Protein AF-A0A9W7LDH2-F1 (afdb_monomer_lite)

Radius of gyration: 23.9 Å; chains: 1; bounding box: 69×68×66 Å

Sequence (292 aa):
MTSKPTPSMPLPSIPLTSLLSLTSSIDSLHVPSSGLDKSMKLLGYTCSLLSNILHIEGVGCPPDLPKGLQSVGDEMSIARYATRLCTGIPSTINALRTNSWAWGDLDVEKEIDDEERGVYPYTNKAPHAVDLVEKSLPWSMAFYYPLEHLAYAGWNMKGLIWDSSSTGKGGNRDEGRWWKANTISAVSCWAWLWYIVGDIVVQAERIYRIGAILKKLEGAQSKESVRVKLLSAMRTHKVMLAREVLFLLPGVHWSRLDWAENPWMKKWQVDMLMWMEAVVGWGNEIAIKYGY

pLDDT: mean 79.99, std 17.52, range [39.06, 98.06]

Structure (mmCIF, N/CA/C/O backbone):
data_AF-A0A9W7LDH2-F1
#
_entry.id   AF-A0A9W7LDH2-F1
#
loop_
_atom_site.group_PDB
_atom_site.id
_atom_site.type_symbol
_atom_site.label_atom_id
_atom_site.label_alt_id
_atom_site.label_comp_id
_atom_site.label_asym_id
_atom_site.label_entity_id
_atom_site.label_seq_id
_atom_site.pdbx_PDB_ins_code
_atom_site.Cartn_x
_atom_site.Cartn_y
_atom_site.Cartn_z
_atom_site.occupancy
_atom_site.B_iso_or_equiv
_atom_site.auth_seq_id
_atom_site.auth_comp_id
_atom_site.auth_asym_id
_atom_site.auth_atom_id
_atom_site.pdbx_PDB_model_num
ATOM 1 N N . MET A 1 1 ? 40.018 -46.534 -1.166 1.00 42.09 1 MET A N 1
ATOM 2 C CA . MET A 1 1 ? 40.317 -45.122 -0.844 1.00 42.09 1 MET A CA 1
ATOM 3 C C . MET A 1 1 ? 39.223 -44.612 0.081 1.00 42.09 1 MET A C 1
ATOM 5 O O . MET A 1 1 ? 38.112 -44.392 -0.371 1.00 42.09 1 MET A O 1
ATOM 9 N N . THR A 1 2 ? 39.492 -44.540 1.382 1.00 39.06 2 THR A N 1
ATOM 10 C CA . THR A 1 2 ? 38.537 -44.096 2.411 1.00 39.06 2 THR A CA 1
ATOM 11 C C . THR A 1 2 ? 38.708 -42.595 2.638 1.00 39.06 2 THR A C 1
ATOM 13 O O . THR A 1 2 ? 39.733 -42.165 3.168 1.00 39.06 2 THR A O 1
ATOM 16 N N . SER A 1 3 ? 37.740 -41.791 2.197 1.00 42.38 3 SER A N 1
ATOM 17 C CA . SER A 1 3 ? 37.726 -40.340 2.408 1.00 42.38 3 SER A CA 1
ATOM 18 C C . SER A 1 3 ? 37.523 -40.017 3.891 1.00 42.38 3 SER A C 1
ATOM 20 O O . SER A 1 3 ? 36.541 -40.451 4.493 1.00 42.38 3 SER A O 1
ATOM 22 N N . LYS A 1 4 ? 38.451 -39.257 4.486 1.00 44.78 4 LYS A N 1
ATOM 23 C CA . LYS A 1 4 ? 38.300 -38.729 5.849 1.00 44.78 4 LYS A CA 1
ATOM 24 C C . LYS A 1 4 ? 37.123 -37.739 5.906 1.00 44.78 4 LYS A C 1
ATOM 26 O O . LYS A 1 4 ? 37.008 -36.920 4.996 1.00 44.78 4 LYS A O 1
ATOM 31 N N . PRO A 1 5 ? 36.290 -37.773 6.961 1.00 49.97 5 PRO A N 1
ATOM 32 C CA . PRO A 1 5 ? 35.235 -36.789 7.161 1.00 49.97 5 PRO A CA 1
ATOM 33 C C . PRO A 1 5 ? 35.840 -35.411 7.455 1.00 49.97 5 PRO A C 1
ATOM 35 O O . PRO A 1 5 ? 36.732 -35.270 8.294 1.00 49.97 5 PRO A O 1
ATOM 38 N N . THR A 1 6 ? 35.361 -34.401 6.736 1.00 52.62 6 THR A N 1
ATOM 39 C CA . THR A 1 6 ? 35.706 -32.992 6.933 1.00 52.62 6 THR A CA 1
ATOM 40 C C . THR A 1 6 ? 35.133 -32.506 8.270 1.00 52.62 6 THR A C 1
ATOM 42 O O . THR A 1 6 ? 33.963 -32.774 8.551 1.00 52.62 6 THR A O 1
ATOM 45 N N . PRO A 1 7 ? 35.910 -31.796 9.108 1.00 51.91 7 PRO A N 1
ATOM 46 C CA . PRO A 1 7 ? 35.409 -31.266 10.370 1.00 51.91 7 PRO A CA 1
ATOM 47 C C . PRO A 1 7 ? 34.334 -30.203 10.113 1.00 51.91 7 PRO A C 1
ATOM 49 O O . PRO A 1 7 ? 34.552 -29.246 9.368 1.00 51.91 7 PRO A O 1
ATOM 52 N N . SER A 1 8 ? 33.168 -30.374 10.735 1.00 52.22 8 SER A N 1
ATOM 53 C CA . SER A 1 8 ? 32.096 -29.380 10.739 1.00 52.22 8 SER A CA 1
ATOM 54 C C . SER A 1 8 ? 32.560 -28.134 11.493 1.00 52.22 8 SER A C 1
ATOM 56 O O . SER A 1 8 ? 32.866 -28.217 12.685 1.00 52.22 8 SER A O 1
ATOM 58 N N . MET A 1 9 ? 32.610 -26.985 10.817 1.00 40.62 9 MET A N 1
ATOM 59 C CA . MET A 1 9 ? 32.841 -25.708 11.490 1.00 40.62 9 MET A CA 1
ATOM 60 C C . MET A 1 9 ? 31.657 -25.392 12.417 1.00 40.62 9 MET A C 1
ATOM 62 O O . MET A 1 9 ? 30.511 -25.457 11.963 1.00 40.62 9 MET A O 1
ATOM 66 N N . PRO A 1 10 ? 31.898 -25.050 13.695 1.00 49.09 10 PRO A N 1
ATOM 67 C CA . PRO A 1 10 ? 30.840 -24.585 14.575 1.00 49.09 10 PRO A CA 1
ATOM 68 C C . PRO A 1 10 ? 30.293 -23.257 14.044 1.00 49.09 10 PRO A C 1
ATOM 70 O O . PRO A 1 10 ? 31.049 -22.332 13.745 1.00 49.09 10 PRO A O 1
ATOM 73 N N . LEU A 1 11 ? 28.968 -23.177 13.907 1.00 43.06 11 LEU A N 1
ATOM 74 C CA . LEU A 1 11 ? 28.281 -21.937 13.558 1.00 43.06 11 LEU A CA 1
ATOM 75 C C . LEU A 1 11 ? 28.573 -20.875 14.632 1.00 43.06 11 LEU A C 1
ATOM 77 O O . LEU A 1 11 ? 28.501 -21.189 15.824 1.00 43.06 11 LEU A O 1
ATOM 81 N N . PRO A 1 12 ? 28.891 -19.629 14.245 1.00 47.00 12 PRO A N 1
ATOM 82 C CA . PRO A 1 12 ? 29.142 -18.564 15.202 1.00 47.00 12 PRO A CA 1
ATOM 83 C C . PRO A 1 12 ? 27.875 -18.291 16.021 1.00 47.00 12 PRO A C 1
ATOM 85 O O . PRO A 1 12 ? 26.829 -17.927 15.483 1.00 47.00 12 PRO A O 1
ATOM 88 N N . SER A 1 13 ? 27.969 -18.466 17.339 1.00 49.09 13 SER A N 1
ATOM 89 C CA . SER A 1 13 ? 26.915 -18.099 18.279 1.00 49.09 13 SER A CA 1
ATOM 90 C C . SER A 1 13 ? 26.887 -16.579 18.426 1.00 49.09 13 SER A C 1
ATOM 92 O O . SER A 1 13 ? 27.722 -16.003 19.124 1.00 49.09 13 SER A O 1
ATOM 94 N N . ILE A 1 14 ? 25.945 -15.919 17.755 1.00 57.09 14 ILE A N 1
ATOM 95 C CA . ILE A 1 14 ? 25.714 -14.483 17.937 1.00 57.09 14 ILE A CA 1
ATOM 96 C C . ILE A 1 14 ? 25.000 -14.291 19.286 1.00 57.09 14 ILE A C 1
ATOM 98 O O . ILE A 1 14 ? 23.930 -14.872 19.486 1.00 57.09 14 ILE A O 1
ATOM 102 N N . PRO A 1 15 ? 25.555 -13.509 20.228 1.00 69.62 15 PRO A N 1
ATOM 103 C CA . PRO A 1 15 ? 24.922 -13.296 21.523 1.00 69.62 15 PRO A CA 1
ATOM 104 C C . PRO A 1 15 ? 23.607 -12.517 21.369 1.00 69.62 15 PRO A C 1
ATOM 106 O O . PRO A 1 15 ? 23.540 -11.494 20.688 1.00 69.62 15 PRO A O 1
ATOM 109 N N . LEU A 1 16 ? 22.553 -12.996 22.040 1.00 55.25 16 LEU A N 1
ATOM 110 C CA . LEU A 1 16 ? 21.193 -12.431 22.005 1.00 55.25 16 LEU A CA 1
ATOM 111 C C . LEU A 1 16 ? 21.146 -10.931 22.361 1.00 55.25 16 LEU A C 1
ATOM 113 O O . LEU A 1 16 ? 20.285 -10.198 21.882 1.00 55.25 16 LEU A O 1
ATOM 117 N N . THR A 1 17 ? 22.096 -10.461 23.167 1.00 55.38 17 THR A N 1
ATOM 118 C CA . THR A 1 17 ? 22.238 -9.056 23.569 1.00 55.38 17 THR A CA 1
ATOM 119 C C . THR A 1 17 ? 22.613 -8.136 22.405 1.00 55.38 17 THR A C 1
ATOM 121 O O . THR A 1 17 ? 22.128 -7.007 22.343 1.00 55.38 17 THR A O 1
ATOM 124 N N . SER A 1 18 ? 23.393 -8.616 21.430 1.00 57.84 18 SER A N 1
ATOM 125 C CA . SER A 1 18 ? 23.716 -7.854 20.216 1.00 57.84 18 SER A CA 1
ATOM 126 C C . SER A 1 18 ? 22.503 -7.696 19.295 1.00 57.84 18 SER A C 1
ATOM 128 O O . SER A 1 18 ? 22.347 -6.652 18.667 1.00 57.84 18 SER A O 1
ATOM 130 N N . LEU A 1 19 ? 21.601 -8.685 19.261 1.00 53.66 19 LEU A N 1
ATOM 131 C CA . LEU A 1 19 ? 20.341 -8.592 18.513 1.00 53.66 19 LEU A CA 1
ATOM 132 C C . LEU A 1 19 ? 19.367 -7.584 19.142 1.00 53.66 19 LEU A C 1
ATOM 134 O O . LEU A 1 19 ? 18.695 -6.861 18.411 1.00 53.66 19 LEU A O 1
ATOM 138 N N . LEU A 1 20 ? 19.324 -7.491 20.475 1.00 56.66 20 LEU A N 1
ATOM 139 C CA . LEU A 1 20 ? 18.474 -6.532 21.197 1.00 56.66 20 LEU A CA 1
ATOM 140 C C . LEU A 1 20 ? 18.974 -5.078 21.086 1.00 56.66 20 LEU A C 1
ATOM 142 O O . LEU A 1 20 ? 18.176 -4.145 21.002 1.00 56.66 20 LEU A O 1
ATOM 146 N N . SER A 1 21 ? 20.292 -4.868 21.026 1.00 54.53 21 SER A N 1
ATOM 147 C CA . SER A 1 21 ? 20.874 -3.543 20.748 1.00 54.53 21 SER A CA 1
ATOM 148 C C . SER A 1 21 ? 20.600 -3.069 19.317 1.00 54.53 21 SER A C 1
ATOM 150 O O . SER A 1 21 ? 20.526 -1.865 19.064 1.00 54.53 21 SER A O 1
ATOM 152 N N . LEU A 1 22 ? 20.467 -4.004 18.372 1.00 54.62 22 LEU A N 1
ATOM 153 C CA . LEU A 1 22 ? 20.106 -3.686 16.995 1.00 54.62 22 LEU A CA 1
ATOM 154 C C . LEU A 1 22 ? 18.642 -3.231 16.916 1.00 54.62 22 LEU A C 1
ATOM 156 O O . LEU A 1 22 ? 18.344 -2.266 16.222 1.00 54.62 22 LEU A O 1
ATOM 160 N N . THR A 1 23 ? 17.738 -3.873 17.667 1.00 56.62 23 THR A N 1
ATOM 161 C CA . THR A 1 23 ? 16.308 -3.525 17.657 1.00 56.62 23 THR A CA 1
ATOM 162 C C . THR A 1 23 ? 16.031 -2.122 18.194 1.00 56.62 23 THR A C 1
ATOM 164 O O . THR A 1 23 ? 15.289 -1.386 17.560 1.00 56.62 23 THR A O 1
ATOM 167 N N . SER A 1 24 ? 16.700 -1.684 19.267 1.00 56.53 24 SER A N 1
ATOM 168 C CA . SER A 1 24 ? 16.501 -0.320 19.793 1.00 56.53 24 SER A CA 1
ATOM 169 C C . SER A 1 24 ? 17.015 0.778 18.851 1.00 56.53 24 SER A C 1
ATOM 171 O O . SER A 1 24 ? 16.475 1.883 18.823 1.00 56.53 24 SER A O 1
ATOM 173 N N . SER A 1 25 ? 18.039 0.476 18.048 1.00 58.19 25 SER A N 1
ATOM 174 C CA . SER A 1 25 ? 18.546 1.384 17.008 1.00 58.19 25 SER A CA 1
ATOM 175 C C . SER A 1 25 ? 17.655 1.392 15.761 1.00 58.19 25 SER A C 1
ATOM 177 O O . SER A 1 25 ? 17.571 2.398 15.064 1.00 58.19 25 SER A O 1
ATOM 179 N N . ILE A 1 26 ? 16.966 0.283 15.486 1.00 56.69 26 ILE A N 1
ATOM 180 C CA . ILE A 1 26 ? 15.951 0.182 14.430 1.00 56.69 26 ILE A CA 1
ATOM 181 C C . ILE A 1 26 ? 14.701 0.989 14.812 1.00 56.69 26 ILE A C 1
ATOM 183 O O . ILE A 1 26 ? 14.160 1.699 13.966 1.00 56.69 26 ILE A O 1
ATOM 187 N N . ASP A 1 27 ? 14.284 0.949 16.079 1.00 53.25 27 ASP A N 1
ATOM 188 C CA . ASP A 1 27 ? 13.098 1.673 16.554 1.00 53.25 27 ASP A CA 1
ATOM 189 C C . ASP A 1 27 ? 13.258 3.200 16.425 1.00 53.25 27 ASP A C 1
ATOM 191 O O . ASP A 1 27 ? 12.318 3.897 16.035 1.00 53.25 27 ASP A O 1
ATOM 195 N N . SER A 1 28 ? 14.464 3.737 16.658 1.00 53.31 28 SER A N 1
ATOM 196 C CA . SER A 1 28 ? 14.748 5.174 16.497 1.00 53.31 28 SER A CA 1
ATOM 197 C C . SER A 1 28 ? 14.814 5.629 15.032 1.00 53.31 28 SER A C 1
ATOM 199 O O . SER A 1 28 ? 14.507 6.784 14.730 1.00 53.31 28 SER A O 1
ATOM 201 N N . LEU A 1 29 ? 15.140 4.722 14.105 1.00 51.00 29 LEU A N 1
ATOM 202 C CA . LEU A 1 29 ? 15.093 4.960 12.657 1.00 51.00 29 LEU A CA 1
ATOM 203 C C . LEU A 1 29 ? 13.669 4.875 12.087 1.00 51.00 29 LEU A C 1
ATOM 205 O O . LEU A 1 29 ? 13.412 5.364 10.984 1.00 51.00 29 LEU A O 1
ATOM 209 N N . HIS A 1 30 ? 12.731 4.274 12.822 1.00 51.28 30 HIS A N 1
ATOM 210 C CA . HIS A 1 30 ? 11.409 3.959 12.296 1.00 51.28 30 HIS A CA 1
ATOM 211 C C . HIS A 1 30 ? 10.496 5.195 12.179 1.00 51.28 30 HIS A C 1
ATOM 213 O O . HIS A 1 30 ? 9.797 5.348 11.173 1.00 51.28 30 HIS A O 1
ATOM 219 N N . VAL A 1 31 ? 10.553 6.117 13.146 1.00 50.22 31 VAL A N 1
ATOM 220 C CA . VAL A 1 31 ? 9.617 7.256 13.277 1.00 50.22 31 VAL A CA 1
ATOM 221 C C . VAL A 1 31 ? 9.799 8.367 12.219 1.00 50.22 31 VAL A C 1
ATOM 223 O O . VAL A 1 31 ? 8.788 8.877 11.738 1.00 50.22 31 VAL A O 1
ATOM 226 N N . PRO A 1 32 ? 11.016 8.734 11.763 1.00 51.50 32 PRO A N 1
ATOM 227 C CA . PRO A 1 32 ? 11.178 9.729 10.692 1.00 51.50 32 PRO A CA 1
ATOM 228 C C . PRO A 1 32 ? 10.850 9.189 9.289 1.00 51.50 32 PRO A C 1
ATOM 230 O O . PRO A 1 32 ? 10.633 9.959 8.354 1.00 51.50 32 PRO A O 1
ATOM 233 N N . SER A 1 33 ? 10.857 7.864 9.120 1.00 59.25 33 SER A N 1
ATOM 234 C CA . SER A 1 33 ? 10.900 7.234 7.797 1.00 59.25 33 SER A CA 1
ATOM 235 C C . SER A 1 33 ? 9.544 7.103 7.098 1.00 59.25 33 SER A C 1
ATOM 237 O O . SER A 1 33 ? 9.486 7.113 5.867 1.00 59.25 33 SER A O 1
ATOM 239 N N . SER A 1 34 ? 8.448 7.014 7.858 1.00 70.81 34 SER A N 1
ATOM 240 C CA . SER A 1 34 ? 7.105 6.789 7.305 1.00 70.81 34 SER A CA 1
ATOM 241 C C . SER A 1 34 ? 6.571 8.017 6.560 1.00 70.81 34 SER A C 1
ATOM 243 O O . SER A 1 34 ? 6.075 7.891 5.438 1.00 70.81 34 SER A O 1
ATOM 245 N N . GLY A 1 35 ? 6.743 9.209 7.139 1.00 80.69 35 GLY A N 1
ATOM 246 C CA . GLY A 1 35 ? 6.359 10.471 6.506 1.00 80.69 35 GLY A CA 1
ATOM 247 C C . GLY A 1 35 ? 7.225 10.824 5.300 1.00 80.69 35 GLY A C 1
ATOM 248 O O . GLY A 1 35 ? 6.727 11.377 4.312 1.00 80.69 35 GLY A O 1
ATOM 249 N N . LEU A 1 36 ? 8.509 10.450 5.339 1.00 85.06 36 LEU A N 1
ATOM 250 C CA . LEU A 1 36 ? 9.409 10.616 4.202 1.00 85.06 36 LEU A CA 1
ATOM 251 C C . LEU A 1 36 ? 8.986 9.725 3.025 1.00 85.06 36 LEU A C 1
ATOM 253 O O . LEU A 1 36 ? 8.790 10.265 1.939 1.00 85.06 36 LEU A O 1
ATOM 257 N N . ASP A 1 37 ? 8.754 8.416 3.219 1.00 86.44 37 ASP A N 1
ATOM 258 C CA . ASP A 1 37 ? 8.308 7.529 2.122 1.00 86.44 37 ASP A CA 1
ATOM 259 C C . ASP A 1 37 ? 7.013 8.033 1.476 1.00 86.44 37 ASP A C 1
ATOM 261 O O . ASP A 1 37 ? 6.922 8.097 0.250 1.00 86.44 37 ASP A O 1
ATOM 265 N N . LYS A 1 38 ? 6.028 8.460 2.275 1.00 88.75 38 LYS A N 1
ATOM 266 C CA . LYS A 1 38 ? 4.761 8.992 1.746 1.00 88.75 38 LYS A CA 1
ATOM 267 C C . LYS A 1 38 ? 4.944 10.297 0.979 1.00 88.75 38 LYS A C 1
ATOM 269 O O . LYS A 1 38 ? 4.340 10.462 -0.079 1.00 88.75 38 LYS A O 1
ATOM 274 N N . SER A 1 39 ? 5.790 11.201 1.468 1.00 90.44 39 SER A N 1
ATOM 275 C CA . SER A 1 39 ? 6.088 12.456 0.766 1.00 90.44 39 SER A CA 1
ATOM 276 C C . SER A 1 39 ? 6.811 12.188 -0.556 1.00 90.44 39 SER A C 1
ATOM 278 O O . SER A 1 39 ? 6.434 12.734 -1.591 1.00 90.44 39 SER A O 1
ATOM 280 N N . MET A 1 40 ? 7.794 11.284 -0.553 1.00 91.62 40 MET A N 1
ATOM 281 C CA . MET A 1 40 ? 8.506 10.862 -1.763 1.00 91.62 40 MET A CA 1
ATOM 282 C C . MET A 1 40 ? 7.586 10.146 -2.748 1.00 91.62 40 MET A C 1
ATOM 284 O O . MET A 1 40 ? 7.691 10.347 -3.954 1.00 91.62 40 MET A O 1
ATOM 288 N N . LYS A 1 41 ? 6.650 9.339 -2.246 1.00 92.38 41 LYS A N 1
ATOM 289 C CA . LYS A 1 41 ? 5.625 8.686 -3.057 1.00 92.38 41 LYS A CA 1
ATOM 290 C C . LYS A 1 41 ? 4.733 9.706 -3.754 1.00 92.38 41 LYS A C 1
ATOM 292 O O . LYS A 1 41 ? 4.539 9.610 -4.964 1.00 92.38 41 LYS A O 1
ATOM 297 N N . LEU A 1 42 ? 4.212 10.674 -3.000 1.00 94.56 42 LEU A N 1
ATOM 298 C CA . LEU A 1 42 ? 3.352 11.728 -3.528 1.00 94.56 42 LEU A CA 1
ATOM 299 C C . LEU A 1 42 ? 4.078 12.544 -4.599 1.00 94.56 42 LEU A C 1
ATOM 301 O O . LEU A 1 42 ? 3.540 12.739 -5.689 1.00 94.56 42 LEU A O 1
ATOM 305 N N . LEU A 1 43 ? 5.308 12.977 -4.316 1.00 93.56 43 LEU A N 1
ATOM 306 C CA . LEU A 1 43 ? 6.120 13.732 -5.268 1.00 93.56 43 LEU A CA 1
ATOM 307 C C . LEU A 1 43 ? 6.444 12.901 -6.516 1.00 93.56 43 LEU A C 1
ATOM 309 O O . LEU A 1 43 ? 6.209 13.370 -7.627 1.00 93.56 43 LEU A O 1
ATOM 313 N N . GLY A 1 44 ? 6.875 11.649 -6.350 1.00 92.69 44 GLY A N 1
ATOM 314 C CA . GLY A 1 44 ? 7.220 10.762 -7.462 1.00 92.69 44 GLY A CA 1
ATOM 315 C C . GLY A 1 44 ? 6.044 10.518 -8.410 1.00 92.69 44 GLY A C 1
ATOM 316 O O . GLY A 1 44 ? 6.178 10.703 -9.622 1.00 92.69 44 GLY A O 1
ATOM 317 N N . TYR A 1 45 ? 4.863 10.185 -7.875 1.00 93.12 45 TYR A N 1
ATOM 318 C CA . TYR A 1 45 ? 3.670 10.003 -8.709 1.00 93.12 45 TYR A CA 1
ATOM 319 C C . TYR A 1 45 ? 3.136 11.318 -9.281 1.00 93.12 45 TYR A C 1
ATOM 321 O O . TYR A 1 45 ? 2.616 11.309 -10.392 1.00 93.12 45 TYR A O 1
ATOM 329 N N . THR A 1 46 ? 3.314 12.453 -8.595 1.00 94.00 46 THR A N 1
ATOM 330 C CA . THR A 1 46 ? 2.981 13.772 -9.162 1.00 94.00 46 THR A CA 1
ATOM 331 C C . THR A 1 46 ? 3.852 14.066 -10.383 1.00 94.00 46 THR A C 1
ATOM 333 O O . THR A 1 46 ? 3.327 14.412 -11.440 1.00 94.00 46 THR A O 1
ATOM 336 N N . CYS A 1 47 ? 5.170 13.866 -10.280 1.00 91.88 47 CYS A N 1
ATOM 337 C CA . CYS A 1 47 ? 6.095 14.041 -11.399 1.00 91.88 47 CYS A CA 1
ATOM 338 C C . CYS A 1 47 ? 5.757 13.111 -12.573 1.00 91.88 47 CYS A C 1
ATOM 340 O O . CYS A 1 47 ? 5.709 13.567 -13.717 1.00 91.88 47 CYS A O 1
ATOM 342 N N . SER A 1 48 ? 5.471 11.832 -12.304 1.00 89.62 48 SER A N 1
ATOM 343 C CA . SER A 1 48 ? 5.145 10.876 -13.369 1.00 89.62 48 SER A CA 1
ATOM 344 C C . SER A 1 48 ? 3.793 11.167 -14.031 1.00 89.62 48 SER A C 1
ATOM 346 O O . SER A 1 48 ? 3.686 11.132 -15.258 1.00 89.62 48 SER A O 1
ATOM 348 N N . LEU A 1 49 ? 2.773 11.543 -13.249 1.00 90.69 49 LEU A N 1
ATOM 349 C CA . LEU A 1 49 ? 1.464 11.927 -13.776 1.00 90.69 49 LEU A CA 1
ATOM 350 C C . LEU A 1 49 ? 1.559 13.181 -14.655 1.00 90.69 49 LEU A C 1
ATOM 352 O O . LEU A 1 49 ? 1.046 13.173 -15.774 1.00 90.69 49 LEU A O 1
ATOM 356 N N . LEU A 1 50 ? 2.263 14.221 -14.194 1.00 91.12 50 LEU A N 1
ATOM 357 C CA . LEU A 1 50 ? 2.494 15.438 -14.980 1.00 91.12 50 LEU A CA 1
ATOM 358 C C . LEU A 1 50 ? 3.256 15.138 -16.274 1.00 91.12 50 LEU A C 1
ATOM 360 O O . LEU A 1 50 ? 2.864 15.624 -17.331 1.00 91.12 50 LEU A O 1
ATOM 364 N N . SER A 1 51 ? 4.293 14.296 -16.217 1.00 89.25 51 SER A N 1
ATOM 365 C CA . SER A 1 51 ? 5.029 13.866 -17.412 1.00 89.25 51 SER A CA 1
ATOM 366 C C . SER A 1 51 ? 4.105 13.208 -18.447 1.00 89.25 51 SER A C 1
ATOM 368 O O . SER A 1 51 ? 4.132 13.576 -19.624 1.00 89.25 51 SER A O 1
ATOM 370 N N . ASN A 1 52 ? 3.218 12.303 -18.014 1.00 85.88 52 ASN A N 1
ATOM 371 C CA . ASN A 1 52 ? 2.265 11.650 -18.916 1.00 85.88 52 ASN A CA 1
ATOM 372 C C . ASN A 1 52 ? 1.236 12.629 -19.507 1.00 85.88 52 ASN A C 1
ATOM 374 O O . ASN A 1 52 ? 0.926 12.523 -20.692 1.00 85.88 52 ASN A O 1
ATOM 378 N N . ILE A 1 53 ? 0.700 13.562 -18.711 1.00 86.94 53 ILE A N 1
ATOM 379 C CA . ILE A 1 53 ? -0.286 14.552 -19.185 1.00 86.94 53 ILE A CA 1
ATOM 380 C C . ILE A 1 53 ? 0.342 15.444 -20.261 1.00 86.94 53 ILE A C 1
ATOM 382 O O . ILE A 1 53 ? -0.220 15.586 -21.347 1.00 86.94 53 ILE A O 1
ATOM 386 N N . LEU A 1 54 ? 1.550 15.957 -20.003 1.00 86.81 54 LEU A N 1
ATOM 387 C CA . LEU A 1 54 ? 2.289 16.784 -20.960 1.00 86.81 54 LEU A CA 1
ATOM 388 C C . LEU A 1 54 ? 2.601 16.032 -22.262 1.00 86.81 54 LEU A C 1
ATOM 390 O O . LEU A 1 54 ? 2.599 16.633 -23.334 1.00 86.81 54 LEU A O 1
ATOM 394 N N . HIS A 1 55 ? 2.832 14.718 -22.185 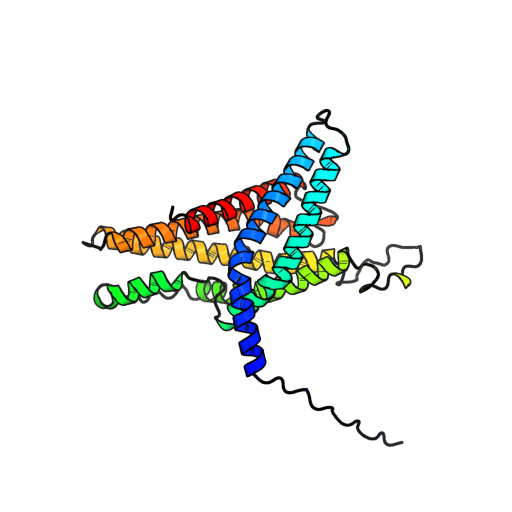1.00 82.50 55 HIS A N 1
ATOM 395 C CA . HIS A 1 55 ? 3.015 13.873 -23.364 1.00 82.50 55 HIS A CA 1
ATOM 396 C C . HIS A 1 55 ? 1.732 13.671 -24.183 1.00 82.50 55 HIS A C 1
ATOM 398 O O . HIS A 1 55 ? 1.810 13.610 -25.409 1.00 82.50 55 HIS A O 1
ATOM 404 N N . ILE A 1 56 ? 0.572 13.541 -23.533 1.00 78.75 56 ILE A N 1
ATOM 405 C CA . ILE A 1 56 ? -0.714 13.285 -24.204 1.00 78.75 56 ILE A CA 1
ATOM 406 C C . ILE A 1 56 ? -1.214 14.532 -24.929 1.00 78.75 56 ILE A C 1
ATOM 408 O O . ILE A 1 56 ? -1.701 14.438 -26.054 1.00 78.75 56 ILE A O 1
ATOM 412 N N . GLU A 1 57 ? -1.108 15.693 -24.290 1.00 74.38 57 GLU A N 1
ATOM 413 C CA . GLU A 1 57 ? -1.746 16.913 -24.783 1.00 74.38 57 GLU A CA 1
ATOM 414 C C . GLU A 1 57 ? -0.978 17.590 -25.925 1.00 74.38 57 GLU A C 1
ATOM 416 O O . GLU A 1 57 ? -1.458 18.577 -26.480 1.00 74.38 57 GLU A O 1
ATOM 421 N N . GLY A 1 58 ? 0.205 17.083 -26.302 1.00 64.06 58 GLY A N 1
ATOM 422 C CA . GLY A 1 58 ? 1.028 17.706 -27.342 1.00 64.06 58 GLY A CA 1
ATOM 423 C C . GLY A 1 58 ? 1.314 19.181 -27.045 1.00 64.06 58 GLY A C 1
ATOM 424 O O . GLY A 1 58 ? 1.552 19.962 -27.968 1.00 64.06 58 GLY A O 1
ATOM 425 N N . VAL A 1 59 ? 1.240 19.567 -25.762 1.00 67.06 59 VAL A N 1
ATOM 426 C CA . VAL A 1 59 ? 1.519 20.922 -25.295 1.00 67.06 59 VAL A CA 1
ATOM 427 C C . VAL A 1 59 ? 2.900 21.262 -25.824 1.00 67.06 59 VAL A C 1
ATOM 429 O O . VAL A 1 59 ? 3.797 20.423 -25.748 1.00 67.06 59 VAL A O 1
ATOM 432 N N . GLY A 1 60 ? 3.089 22.473 -26.350 1.00 69.56 60 GLY A N 1
ATOM 433 C CA . GLY A 1 60 ? 4.378 22.973 -26.848 1.00 69.56 60 GLY A CA 1
ATOM 434 C C . GLY A 1 60 ? 5.470 23.094 -25.772 1.00 69.56 60 GLY A C 1
ATOM 435 O O . GLY A 1 60 ? 6.317 23.979 -25.843 1.00 69.56 60 GLY A O 1
ATOM 436 N N . CYS A 1 61 ? 5.428 22.251 -24.743 1.00 74.06 61 CYS A N 1
ATOM 437 C CA . CYS A 1 61 ? 6.473 22.054 -23.772 1.00 74.06 61 CYS A CA 1
ATOM 438 C C . CYS A 1 61 ? 7.753 21.565 -24.458 1.00 74.06 61 CYS A C 1
ATOM 440 O O . CYS A 1 61 ? 7.703 20.760 -25.393 1.00 74.06 61 CYS A O 1
ATOM 442 N N . PRO A 1 62 ? 8.918 22.001 -23.952 1.00 77.75 62 PRO A N 1
ATOM 443 C CA . PRO A 1 62 ? 10.193 21.464 -24.388 1.00 77.75 62 PRO A CA 1
ATOM 444 C C . PRO A 1 62 ? 10.198 19.932 -24.264 1.00 77.75 62 PRO A C 1
ATOM 446 O O . PRO A 1 62 ? 9.778 19.414 -23.225 1.00 77.75 62 PRO A O 1
ATOM 449 N N . PRO A 1 63 ? 10.707 19.197 -25.269 1.00 75.31 63 PRO A N 1
ATOM 450 C CA . PRO A 1 63 ? 10.713 17.731 -25.271 1.00 75.31 63 PRO A CA 1
ATOM 451 C C . PRO A 1 63 ? 11.510 17.120 -24.105 1.00 75.31 63 PRO A C 1
ATOM 453 O O . PRO A 1 63 ? 11.344 15.941 -23.787 1.00 75.31 63 PRO A O 1
ATOM 456 N N . ASP A 1 64 ? 12.357 17.915 -23.453 1.00 83.19 64 ASP A N 1
ATOM 457 C CA . ASP A 1 64 ? 13.178 17.497 -22.320 1.00 83.19 64 ASP A CA 1
ATOM 458 C C . ASP A 1 64 ? 12.450 17.600 -20.975 1.00 83.19 64 ASP A C 1
ATOM 460 O O . ASP A 1 64 ? 12.814 16.897 -20.034 1.00 83.19 64 ASP A O 1
ATOM 464 N N . LEU A 1 65 ? 11.397 18.420 -20.868 1.00 78.94 65 LEU A N 1
ATOM 465 C CA . LEU A 1 65 ? 10.674 18.603 -19.607 1.00 78.94 65 LEU A CA 1
ATOM 466 C C . LEU A 1 65 ? 9.961 17.314 -19.151 1.00 78.94 65 LEU A C 1
ATOM 468 O O . LEU A 1 65 ? 10.158 16.919 -17.999 1.00 78.94 65 LEU A O 1
ATOM 472 N N . PRO A 1 66 ? 9.209 16.594 -20.012 1.00 83.19 66 PRO A N 1
ATOM 473 C CA . PRO A 1 66 ? 8.616 15.314 -19.625 1.00 83.19 66 PRO A CA 1
ATOM 474 C C . PRO A 1 66 ? 9.666 14.270 -19.224 1.00 83.19 66 PRO A C 1
ATOM 476 O O . PRO A 1 66 ? 9.464 13.538 -18.253 1.00 83.19 66 PRO A O 1
ATOM 479 N N . LYS A 1 67 ? 10.813 14.238 -19.921 1.00 85.88 67 LYS A N 1
ATOM 480 C CA . LYS A 1 67 ? 11.932 13.337 -19.601 1.00 85.88 67 LYS A CA 1
ATOM 481 C C . LYS A 1 67 ? 12.561 13.668 -18.251 1.00 85.88 67 LYS A C 1
ATOM 483 O O . LYS A 1 67 ? 12.815 12.760 -17.467 1.00 85.88 67 LYS A O 1
ATOM 488 N N . GLY A 1 68 ? 12.774 14.952 -17.964 1.00 88.38 68 GLY A N 1
ATOM 489 C CA . GLY A 1 68 ? 13.295 15.414 -16.678 1.00 88.38 68 GLY A CA 1
ATOM 490 C C . GLY A 1 68 ? 12.361 15.057 -15.523 1.00 88.38 68 GLY A C 1
ATOM 491 O O . GLY A 1 68 ? 12.807 14.501 -14.524 1.00 88.38 68 GLY A O 1
ATOM 492 N N . LEU A 1 69 ? 11.053 15.290 -15.683 1.00 87.88 69 LEU A N 1
ATOM 493 C CA . LEU A 1 69 ? 10.049 14.900 -14.686 1.00 87.88 69 LEU A CA 1
ATOM 494 C C . LEU A 1 69 ? 10.004 13.384 -14.467 1.00 87.88 69 LEU A C 1
ATOM 496 O O . LEU A 1 69 ? 9.910 12.938 -13.324 1.00 87.88 69 LEU A O 1
ATOM 500 N N . GLN A 1 70 ? 10.101 12.595 -15.540 1.00 85.56 70 GLN A N 1
ATOM 501 C CA . GLN A 1 70 ? 10.150 11.139 -15.429 1.00 85.56 70 GLN A CA 1
ATOM 502 C C . GLN A 1 70 ? 11.412 10.687 -14.684 1.00 85.56 70 GLN A C 1
ATOM 504 O O . GLN A 1 70 ? 11.299 9.889 -13.762 1.00 85.56 70 GLN A O 1
ATOM 509 N N . SER A 1 71 ? 12.576 11.260 -15.000 1.00 89.12 71 SER A N 1
ATOM 510 C CA . SER A 1 71 ? 13.833 10.955 -14.309 1.00 89.12 71 SER A CA 1
ATOM 511 C C . SER A 1 71 ? 13.761 11.268 -12.813 1.00 89.12 71 SER A C 1
ATOM 513 O O . SER A 1 71 ? 14.169 10.439 -12.007 1.00 89.12 71 SER A O 1
ATOM 515 N N . VAL A 1 72 ? 13.182 12.406 -12.415 1.00 89.75 72 VAL A N 1
ATOM 516 C CA . VAL A 1 72 ? 12.966 12.716 -10.989 1.00 89.75 72 VAL A CA 1
ATOM 517 C C . VAL A 1 72 ? 12.043 11.685 -10.333 1.00 89.75 72 VAL A C 1
ATOM 519 O O . VAL A 1 72 ? 12.314 11.237 -9.219 1.00 89.75 72 VAL A O 1
ATOM 522 N N . GLY A 1 73 ? 10.970 11.282 -11.021 1.00 87.25 73 GLY A N 1
ATOM 523 C CA . GLY A 1 73 ? 10.077 10.222 -10.549 1.00 87.25 73 GLY A CA 1
ATOM 524 C C . GLY A 1 73 ? 10.798 8.885 -10.352 1.00 87.25 73 GLY A C 1
ATOM 525 O O . GLY A 1 73 ? 10.585 8.219 -9.337 1.00 87.25 73 GLY A O 1
ATOM 526 N N . ASP A 1 74 ? 11.686 8.525 -11.279 1.00 85.31 74 ASP A N 1
ATOM 527 C CA . ASP A 1 74 ? 12.479 7.295 -11.222 1.00 85.31 74 ASP A CA 1
ATOM 528 C C . ASP A 1 74 ? 13.464 7.325 -10.041 1.00 85.31 74 ASP A C 1
ATOM 530 O O . ASP A 1 74 ? 13.481 6.390 -9.240 1.00 85.31 74 ASP A O 1
ATOM 534 N N . GLU A 1 75 ? 14.198 8.425 -9.846 1.00 89.88 75 GLU A N 1
ATOM 535 C CA . GLU A 1 75 ? 15.106 8.607 -8.699 1.00 89.88 75 GLU A CA 1
ATOM 536 C C . GLU A 1 75 ? 14.361 8.539 -7.355 1.00 89.88 75 GLU A C 1
ATOM 538 O O . GLU A 1 75 ? 14.816 7.909 -6.394 1.00 89.88 75 GLU A O 1
ATOM 543 N N . MET A 1 76 ? 13.161 9.127 -7.280 1.00 90.31 76 MET A N 1
ATOM 544 C CA . MET A 1 76 ? 12.312 8.996 -6.094 1.00 90.31 76 MET A CA 1
ATOM 545 C C . MET A 1 76 ? 11.869 7.553 -5.863 1.00 90.31 76 MET A C 1
ATOM 547 O O . MET A 1 76 ? 11.838 7.103 -4.717 1.00 90.31 76 MET A O 1
ATOM 551 N N . SER A 1 77 ? 11.557 6.808 -6.923 1.00 86.56 77 SER A N 1
ATOM 552 C CA . SER A 1 77 ? 11.230 5.383 -6.825 1.00 86.56 77 SER A CA 1
ATOM 553 C C . SER A 1 77 ? 12.401 4.583 -6.241 1.00 86.56 77 SER A C 1
ATOM 555 O O . SER A 1 77 ? 12.210 3.811 -5.299 1.00 86.56 77 SER A O 1
ATOM 557 N N . ILE A 1 78 ? 13.629 4.838 -6.709 1.00 88.81 78 ILE A N 1
ATOM 558 C CA . ILE A 1 78 ? 14.859 4.206 -6.197 1.00 88.81 78 ILE A CA 1
ATOM 559 C C . ILE A 1 78 ? 15.034 4.467 -4.700 1.00 88.81 78 ILE A C 1
ATOM 561 O O . ILE A 1 78 ? 15.237 3.541 -3.910 1.00 88.81 78 ILE A O 1
ATOM 565 N N . ALA A 1 79 ? 14.919 5.723 -4.282 1.00 89.56 79 ALA A N 1
ATOM 566 C CA . ALA A 1 79 ? 15.074 6.079 -2.879 1.00 89.56 79 ALA A CA 1
ATOM 567 C C . ALA A 1 79 ? 13.986 5.453 -1.983 1.00 89.56 79 ALA A C 1
ATOM 569 O O . ALA A 1 79 ? 14.246 5.110 -0.824 1.00 89.56 79 ALA A O 1
ATOM 570 N N . ARG A 1 80 ? 12.788 5.206 -2.524 1.00 90.50 80 ARG A N 1
ATOM 571 C CA . ARG A 1 80 ? 11.743 4.445 -1.827 1.00 90.50 80 ARG A CA 1
ATOM 572 C C . ARG A 1 80 ? 12.076 2.962 -1.697 1.00 90.50 80 ARG A C 1
ATOM 574 O O . ARG A 1 80 ? 11.832 2.407 -0.628 1.00 90.50 80 ARG A O 1
ATOM 581 N N . TYR A 1 81 ? 12.676 2.329 -2.709 1.00 89.12 81 TYR A N 1
ATOM 582 C CA . TYR A 1 81 ? 13.203 0.963 -2.565 1.00 89.12 81 TYR A CA 1
ATOM 583 C C . TYR A 1 81 ? 14.239 0.892 -1.441 1.00 89.12 81 TYR A C 1
ATOM 585 O O . TYR A 1 81 ? 14.129 0.047 -0.557 1.00 89.12 81 TYR A O 1
ATOM 593 N N . ALA A 1 82 ? 15.190 1.830 -1.407 1.00 90.00 82 ALA A N 1
ATOM 594 C CA . ALA A 1 82 ? 16.175 1.894 -0.328 1.00 90.00 82 ALA A CA 1
ATOM 595 C C . ALA A 1 82 ? 15.512 2.089 1.046 1.00 90.00 82 ALA A C 1
ATOM 597 O O . ALA A 1 82 ? 15.876 1.424 2.015 1.00 90.00 82 ALA A O 1
ATOM 598 N N . THR A 1 83 ? 14.489 2.944 1.127 1.00 87.19 83 THR A N 1
ATOM 599 C CA . THR A 1 83 ? 13.733 3.149 2.369 1.00 87.19 83 THR A CA 1
ATOM 600 C C . THR A 1 83 ? 13.036 1.862 2.807 1.00 87.19 83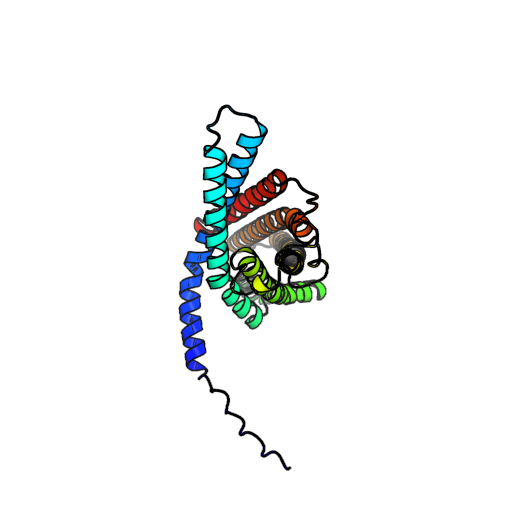 THR A C 1
ATOM 602 O O . THR A 1 83 ? 13.196 1.461 3.953 1.00 87.19 83 THR A O 1
ATOM 605 N N . ARG A 1 84 ? 12.336 1.156 1.910 1.00 88.19 84 ARG A N 1
ATOM 606 C CA . ARG A 1 84 ? 11.670 -0.123 2.222 1.00 88.19 84 ARG A CA 1
ATOM 607 C C . ARG A 1 84 ? 12.643 -1.229 2.610 1.00 88.19 84 ARG A C 1
ATOM 609 O O . ARG A 1 84 ? 12.292 -2.058 3.446 1.00 88.19 84 ARG A O 1
ATOM 616 N N . LEU A 1 85 ? 13.850 -1.242 2.054 1.00 88.94 85 LEU A N 1
ATOM 617 C CA . LEU A 1 85 ? 14.891 -2.164 2.499 1.00 88.94 85 LEU A CA 1
ATOM 618 C C . LEU A 1 85 ? 15.245 -1.903 3.967 1.00 88.94 85 LEU A C 1
ATOM 620 O O . LEU A 1 85 ? 15.288 -2.828 4.777 1.00 88.94 85 LEU A O 1
ATOM 624 N N . CYS A 1 86 ? 15.466 -0.631 4.301 1.00 87.44 86 CYS A N 1
ATOM 625 C CA . CYS A 1 86 ? 15.901 -0.201 5.624 1.00 87.44 86 CYS A CA 1
ATOM 626 C C . CYS A 1 86 ? 14.790 -0.242 6.678 1.00 87.44 86 CYS A C 1
ATOM 628 O O . CYS A 1 86 ? 15.092 -0.419 7.854 1.00 87.44 86 CYS A O 1
ATOM 630 N N . THR A 1 87 ? 13.525 -0.063 6.291 1.00 84.69 87 THR A N 1
ATOM 631 C CA . THR A 1 87 ? 12.404 0.088 7.235 1.00 84.69 87 THR A CA 1
ATOM 632 C C . THR A 1 87 ? 11.363 -1.007 7.075 1.00 84.69 87 THR A C 1
ATOM 634 O O . THR A 1 87 ? 10.935 -1.583 8.067 1.00 84.69 87 THR A O 1
ATOM 637 N N . GLY A 1 88 ? 11.024 -1.387 5.844 1.00 86.88 88 GLY A N 1
ATOM 638 C CA . GLY A 1 88 ? 10.016 -2.404 5.548 1.00 86.88 88 GLY A CA 1
ATOM 639 C C . GLY A 1 88 ? 10.390 -3.793 6.063 1.00 86.88 88 GLY A C 1
ATOM 640 O O . GLY A 1 88 ? 9.564 -4.450 6.702 1.00 86.88 88 GLY A O 1
ATOM 641 N N . ILE A 1 89 ? 11.637 -4.238 5.857 1.00 89.25 89 ILE A N 1
ATOM 642 C CA . ILE A 1 89 ? 12.094 -5.539 6.377 1.00 89.25 89 ILE A CA 1
ATOM 643 C C . ILE A 1 89 ? 12.063 -5.560 7.915 1.00 89.25 89 ILE A C 1
ATOM 645 O O . ILE A 1 89 ? 11.440 -6.472 8.467 1.00 89.25 89 ILE A O 1
ATOM 649 N N . PRO A 1 90 ? 12.644 -4.581 8.640 1.00 89.38 90 PRO A N 1
ATOM 650 C CA . PRO A 1 90 ? 12.524 -4.556 10.095 1.00 89.38 90 PRO A CA 1
ATOM 651 C C . PRO A 1 90 ? 11.084 -4.463 10.611 1.00 89.38 90 PRO A C 1
ATOM 653 O O . PRO A 1 90 ? 10.733 -5.220 11.518 1.00 89.38 90 PRO A O 1
ATOM 656 N N . SER A 1 91 ? 10.227 -3.628 10.008 1.00 86.19 91 SER A N 1
ATOM 657 C CA . SER A 1 91 ? 8.801 -3.559 10.362 1.00 86.19 91 SER A CA 1
ATOM 658 C C . SER A 1 91 ? 8.114 -4.908 10.194 1.00 86.19 91 SER A C 1
ATOM 660 O O . SER A 1 91 ? 7.321 -5.305 11.043 1.00 86.19 91 SER A O 1
ATOM 662 N N . THR A 1 92 ? 8.468 -5.647 9.142 1.00 91.00 92 THR A N 1
ATOM 663 C CA . THR A 1 92 ? 7.930 -6.984 8.887 1.00 91.00 92 THR A CA 1
ATOM 664 C C . THR A 1 92 ? 8.385 -7.998 9.921 1.00 91.00 92 THR A C 1
ATOM 666 O O . THR A 1 92 ? 7.573 -8.769 10.425 1.00 91.00 92 THR A O 1
ATOM 669 N N . ILE A 1 93 ? 9.669 -7.983 10.288 1.00 91.00 93 ILE A N 1
ATOM 670 C CA . ILE A 1 93 ? 10.192 -8.843 11.355 1.00 91.00 93 ILE A CA 1
ATOM 671 C C . ILE A 1 93 ? 9.474 -8.539 12.668 1.00 91.00 93 ILE A C 1
ATOM 673 O O . ILE A 1 93 ? 9.105 -9.467 13.390 1.00 91.00 93 ILE A O 1
ATOM 677 N N . ASN A 1 94 ? 9.254 -7.261 12.979 1.00 87.94 94 ASN A N 1
ATOM 678 C CA . ASN A 1 94 ? 8.525 -6.905 14.184 1.00 87.94 94 ASN A CA 1
ATOM 679 C C . ASN A 1 94 ? 7.064 -7.365 14.123 1.00 87.94 94 ASN A C 1
ATOM 681 O O . ASN A 1 94 ? 6.596 -7.995 15.065 1.00 87.94 94 ASN A O 1
ATOM 685 N N . ALA A 1 95 ? 6.384 -7.145 12.999 1.00 89.94 95 ALA A N 1
ATOM 686 C CA . ALA A 1 95 ? 5.005 -7.577 12.798 1.00 89.94 95 ALA A CA 1
ATOM 687 C C . ALA A 1 95 ? 4.835 -9.103 12.902 1.00 89.94 95 ALA A C 1
ATOM 689 O O . ALA A 1 95 ? 3.854 -9.588 13.461 1.00 89.94 95 ALA A O 1
ATOM 690 N N . LEU A 1 96 ? 5.812 -9.877 12.417 1.00 92.38 96 LEU A N 1
ATOM 691 C CA . LEU A 1 96 ? 5.846 -11.331 12.594 1.00 92.38 96 LEU A CA 1
ATOM 692 C C . LEU A 1 96 ? 6.014 -11.726 14.065 1.00 92.38 96 LEU A C 1
ATOM 694 O O . LEU A 1 96 ? 5.377 -12.670 14.525 1.00 92.38 96 LEU A O 1
ATOM 698 N N . ARG A 1 97 ? 6.852 -11.008 14.824 1.00 90.31 97 ARG A N 1
ATOM 699 C CA . ARG A 1 97 ? 7.057 -11.270 16.260 1.00 90.31 97 ARG A CA 1
ATOM 700 C C . ARG A 1 97 ? 5.816 -10.956 17.085 1.00 90.31 97 ARG A C 1
ATOM 702 O O . ARG A 1 97 ? 5.518 -11.680 18.030 1.00 90.31 97 ARG A O 1
ATOM 709 N N . THR A 1 98 ? 5.106 -9.890 16.736 1.00 86.00 98 THR A N 1
ATOM 710 C CA . THR A 1 98 ? 3.890 -9.463 17.436 1.00 86.00 98 THR A CA 1
ATOM 711 C C . THR A 1 98 ? 2.626 -10.142 16.906 1.00 86.00 98 THR A C 1
ATOM 713 O O . THR A 1 98 ? 1.569 -9.976 17.509 1.00 86.00 98 THR A O 1
ATOM 716 N N . ASN A 1 99 ? 2.717 -10.911 15.811 1.00 85.62 99 ASN A N 1
ATOM 717 C CA . ASN A 1 99 ? 1.573 -11.416 15.040 1.00 85.62 99 ASN A CA 1
ATOM 718 C C . ASN A 1 99 ? 0.562 -10.317 14.668 1.00 85.62 99 ASN A C 1
ATOM 720 O O . ASN A 1 99 ? -0.632 -10.587 14.552 1.00 85.62 99 ASN A O 1
ATOM 724 N N . SER A 1 100 ? 1.030 -9.082 14.494 1.00 81.00 100 SER A N 1
ATOM 725 C CA . SER A 1 100 ? 0.185 -7.952 14.125 1.00 81.00 100 SER A CA 1
ATOM 726 C C . SER A 1 100 ? 0.909 -7.056 13.138 1.00 81.00 100 SER A C 1
ATOM 728 O O . SER A 1 100 ? 2.003 -6.563 13.413 1.00 81.00 100 SER A O 1
ATOM 730 N N . TRP A 1 101 ? 0.275 -6.820 11.993 1.00 81.94 101 TRP A N 1
ATOM 731 C CA . TRP A 1 101 ? 0.712 -5.787 11.059 1.00 81.94 101 TRP A CA 1
ATOM 732 C C . TRP A 1 101 ? 0.209 -4.392 11.456 1.00 81.94 101 TRP A C 1
ATOM 734 O O . TRP A 1 101 ? 0.846 -3.379 11.168 1.00 81.94 101 TRP A O 1
ATOM 744 N N . ALA A 1 102 ? -0.922 -4.340 12.156 1.00 63.22 102 ALA A N 1
ATOM 745 C CA . ALA A 1 102 ? -1.534 -3.107 12.608 1.00 63.22 102 ALA A CA 1
ATOM 746 C C . ALA A 1 102 ? -0.951 -2.696 13.964 1.00 63.22 102 ALA A C 1
ATOM 748 O O . ALA A 1 102 ? -1.264 -3.265 15.013 1.00 63.22 102 ALA A O 1
ATOM 749 N N . TRP A 1 103 ? -0.084 -1.693 13.941 1.00 50.44 103 TRP A N 1
ATOM 750 C CA . TRP A 1 103 ? 0.382 -1.037 15.153 1.00 50.44 103 TRP A CA 1
ATOM 751 C C . TRP A 1 103 ? -0.698 -0.085 15.683 1.00 50.44 103 TRP A C 1
ATOM 753 O O . TRP A 1 103 ? -1.173 0.770 14.944 1.00 50.44 103 TRP A O 1
ATOM 763 N N . GLY A 1 104 ? -1.036 -0.199 16.970 1.00 52.28 104 GLY A N 1
ATOM 764 C CA . GLY A 1 104 ? -1.683 0.875 17.739 1.00 52.28 104 GLY A CA 1
ATOM 765 C C . GLY A 1 104 ? -3.204 0.817 17.925 1.00 52.28 104 GLY A C 1
ATOM 766 O O . GLY A 1 104 ? -3.708 1.497 18.811 1.00 52.28 104 GLY A O 1
ATOM 767 N N . ASP A 1 105 ? -3.951 -0.005 17.183 1.00 51.53 105 ASP A N 1
ATOM 768 C CA . ASP A 1 105 ? -5.427 0.004 17.301 1.00 51.53 105 ASP A CA 1
ATOM 769 C C . ASP A 1 105 ? -5.962 -0.790 18.502 1.00 51.53 105 ASP A C 1
ATOM 771 O O . ASP A 1 105 ? -7.038 -0.496 19.022 1.00 51.53 105 ASP A O 1
ATOM 775 N N . LEU A 1 106 ? -5.183 -1.759 18.997 1.00 51.47 106 LEU A N 1
ATOM 776 C CA . LEU A 1 106 ? -5.553 -2.543 20.178 1.00 51.47 106 LEU A CA 1
ATOM 777 C C . LEU A 1 106 ? -5.606 -1.698 21.451 1.00 51.47 106 LEU A C 1
ATOM 779 O O . LEU A 1 106 ? -6.222 -2.128 22.419 1.00 51.47 106 LEU A O 1
ATOM 783 N N . ASP A 1 107 ? -4.965 -0.531 21.483 1.00 55.91 107 ASP A N 1
ATOM 784 C CA . ASP A 1 107 ? -4.882 0.265 22.705 1.00 55.91 107 ASP A CA 1
ATOM 785 C C . ASP A 1 107 ? -6.175 1.049 22.956 1.00 55.91 107 ASP A C 1
ATOM 787 O O . ASP A 1 107 ? -6.597 1.148 24.102 1.00 55.91 107 ASP A O 1
ATOM 791 N N . VAL A 1 108 ? -6.879 1.503 21.909 1.00 61.09 108 VAL A N 1
ATOM 792 C CA . VAL A 1 108 ? -8.208 2.124 22.070 1.00 61.09 108 VAL A CA 1
ATOM 793 C C . VAL A 1 108 ? -9.240 1.077 22.486 1.00 61.09 108 VAL A C 1
ATOM 795 O O . VAL A 1 108 ? -10.036 1.332 23.386 1.00 61.09 108 VAL A O 1
ATOM 798 N N . GLU A 1 109 ? -9.211 -0.112 21.876 1.00 59.66 109 GLU A N 1
ATOM 799 C CA . GLU A 1 109 ? -10.100 -1.214 22.269 1.00 59.66 109 GLU A CA 1
ATOM 800 C C . GLU A 1 109 ? -9.812 -1.692 23.700 1.00 59.66 109 GLU A C 1
ATOM 802 O O . GLU A 1 109 ? -10.746 -1.900 24.468 1.00 59.66 109 GLU A O 1
ATOM 807 N N . LYS A 1 110 ? -8.535 -1.791 24.097 1.00 65.69 110 LYS A N 1
ATOM 808 C CA . LYS A 1 110 ? -8.140 -2.148 25.470 1.00 65.69 110 LYS A CA 1
ATOM 809 C C . LYS A 1 110 ? -8.489 -1.075 26.492 1.00 65.69 110 LYS A C 1
ATOM 811 O O . LYS A 1 110 ? -8.957 -1.432 27.566 1.00 65.69 110 LYS A O 1
ATOM 816 N N . GLU A 1 111 ? -8.274 0.207 26.185 1.00 64.81 111 GLU A N 1
ATOM 817 C CA . GLU A 1 111 ? -8.674 1.309 27.070 1.00 64.81 111 GLU A CA 1
ATOM 818 C C . GLU A 1 111 ? -10.184 1.263 27.335 1.00 64.81 111 GLU A C 1
ATOM 820 O O . GLU A 1 111 ? -10.611 1.436 28.475 1.00 64.81 111 GLU A O 1
ATOM 825 N N . ILE A 1 112 ? -10.984 0.968 26.305 1.00 63.53 112 ILE A N 1
ATOM 826 C CA . ILE A 1 112 ? -12.436 0.800 26.432 1.00 63.53 112 ILE A CA 1
ATOM 827 C C . ILE A 1 112 ? -12.773 -0.456 27.241 1.00 63.53 112 ILE A C 1
ATOM 829 O O . ILE A 1 112 ? -13.589 -0.378 28.156 1.00 63.53 112 ILE A O 1
ATOM 833 N N . ASP A 1 113 ? -12.135 -1.594 26.958 1.00 63.69 113 ASP A N 1
ATOM 834 C CA . ASP A 1 113 ? -12.357 -2.842 27.697 1.00 63.69 113 ASP A CA 1
ATOM 835 C C . ASP A 1 113 ? -12.001 -2.706 29.183 1.00 63.69 113 ASP A C 1
ATOM 837 O O . ASP A 1 113 ? -12.705 -3.244 30.037 1.00 63.69 113 ASP A O 1
ATOM 841 N N . ASP A 1 114 ? -10.923 -1.998 29.520 1.00 67.25 114 ASP A N 1
ATOM 842 C CA . ASP A 1 114 ? -10.512 -1.767 30.906 1.00 67.25 114 ASP A CA 1
ATOM 843 C C . ASP A 1 114 ? -11.454 -0.781 31.624 1.00 67.25 114 ASP A C 1
ATOM 845 O O . ASP A 1 114 ? -11.737 -0.968 32.811 1.00 67.25 114 ASP A O 1
ATOM 849 N N . GLU A 1 115 ? -11.983 0.229 30.921 1.00 63.22 115 GLU A N 1
ATOM 850 C CA . GLU A 1 115 ? -12.897 1.234 31.486 1.00 63.22 115 GLU A CA 1
ATOM 851 C C . GLU A 1 115 ? -14.355 0.731 31.592 1.00 63.22 115 GLU A C 1
ATOM 853 O O . GLU A 1 115 ? -15.070 1.089 32.532 1.00 63.22 115 GLU A O 1
ATOM 858 N N . GLU A 1 116 ? -14.791 -0.149 30.684 1.00 60.03 116 GLU A N 1
ATOM 859 C CA . GLU A 1 116 ? -16.161 -0.681 30.603 1.00 60.03 116 GLU A CA 1
ATOM 860 C C . GLU A 1 116 ? -16.298 -2.162 30.998 1.00 60.03 116 GLU A C 1
ATOM 862 O O . GLU A 1 116 ? -17.391 -2.724 30.873 1.00 60.03 116 GLU A O 1
ATOM 867 N N . ARG A 1 117 ? -15.249 -2.799 31.546 1.00 56.09 117 ARG A N 1
ATOM 868 C CA . ARG A 1 117 ? -15.213 -4.232 31.934 1.00 56.09 117 ARG A CA 1
ATOM 869 C C . ARG A 1 117 ? -16.368 -4.706 32.833 1.00 56.09 117 ARG A C 1
ATOM 871 O O . ARG A 1 117 ? -16.572 -5.909 32.976 1.00 56.09 117 ARG A O 1
ATOM 878 N N . GLY A 1 118 ? -17.113 -3.784 33.447 1.00 51.19 118 GLY A N 1
ATOM 879 C CA . GLY A 1 118 ? -18.315 -4.060 34.244 1.00 51.19 118 GLY A CA 1
ATOM 880 C C . GLY A 1 118 ? -19.664 -3.752 33.574 1.00 51.19 118 GLY A C 1
ATOM 881 O O . GLY A 1 118 ? -20.692 -4.121 34.136 1.00 51.19 118 GLY A O 1
ATOM 882 N N . VAL A 1 119 ? -19.696 -3.085 32.415 1.00 52.22 119 VAL A N 1
ATOM 883 C CA . VAL A 1 119 ? -20.931 -2.566 31.785 1.00 52.22 119 VAL A CA 1
ATOM 884 C C . VAL A 1 119 ? -21.303 -3.341 30.520 1.00 52.22 119 VAL A C 1
ATOM 886 O O . VAL A 1 119 ? -22.486 -3.577 30.274 1.00 52.22 119 VAL A O 1
ATOM 889 N N . TYR A 1 120 ? -20.318 -3.822 29.757 1.00 47.97 120 TYR A N 1
ATOM 890 C CA . TYR A 1 120 ? -20.562 -4.652 28.580 1.00 47.97 120 TYR A CA 1
ATOM 891 C C . TYR A 1 120 ? -19.601 -5.845 28.566 1.00 47.97 120 TYR A C 1
ATOM 893 O O . TYR A 1 120 ? -18.390 -5.644 28.595 1.00 47.97 120 TYR A O 1
ATOM 901 N N . PRO A 1 121 ? -20.091 -7.100 28.493 1.00 45.72 121 PRO A N 1
ATOM 902 C CA . PRO A 1 121 ? -19.224 -8.257 28.318 1.00 45.72 121 PRO A CA 1
ATOM 903 C C . PRO A 1 121 ? -18.686 -8.234 26.885 1.00 45.72 121 PRO A C 1
ATOM 905 O O . PRO A 1 121 ? -19.257 -8.831 25.968 1.00 45.72 121 PRO A O 1
ATOM 908 N N . TYR A 1 122 ? -17.608 -7.489 26.673 1.00 47.84 122 TYR A N 1
ATOM 909 C CA . TYR A 1 122 ? -16.927 -7.392 25.395 1.00 47.84 122 TYR A CA 1
ATOM 910 C C . TYR A 1 122 ? -16.123 -8.679 25.178 1.00 47.84 122 TYR A C 1
ATOM 912 O O . TYR A 1 122 ? -14.946 -8.802 25.485 1.00 47.84 122 TYR A O 1
ATOM 920 N N . THR A 1 123 ? -16.803 -9.717 24.696 1.00 49.25 123 THR A N 1
ATOM 921 C CA . THR A 1 123 ? -16.169 -10.960 24.229 1.00 49.25 123 THR A CA 1
ATOM 922 C C . THR A 1 123 ? -16.221 -11.034 22.708 1.00 49.25 123 THR A C 1
ATOM 924 O O . THR A 1 123 ? -16.437 -12.088 22.123 1.00 49.25 123 THR A O 1
ATOM 927 N N . ASN A 1 124 ? -16.021 -9.907 22.027 1.00 51.97 124 ASN A N 1
ATOM 928 C CA . ASN A 1 124 ? -15.930 -9.907 20.575 1.00 51.97 124 ASN A CA 1
ATOM 929 C C . ASN A 1 124 ? -14.486 -10.182 20.177 1.00 51.97 124 ASN A C 1
ATOM 931 O O . ASN A 1 124 ? -13.735 -9.271 19.861 1.00 51.97 124 ASN A O 1
ATOM 935 N N . LYS A 1 125 ? -14.087 -11.452 20.125 1.00 65.62 125 LYS A N 1
ATOM 936 C CA . LYS A 1 125 ? -12.976 -11.807 19.233 1.00 65.62 125 LYS A CA 1
ATOM 937 C C . LYS A 1 125 ? -13.401 -11.494 17.793 1.00 65.62 125 LYS A C 1
ATOM 939 O O . LYS A 1 125 ? -14.590 -11.580 17.469 1.00 65.62 125 LYS A O 1
ATOM 944 N N . ALA A 1 126 ? -12.467 -11.077 16.939 1.00 72.62 126 ALA A N 1
ATOM 945 C CA . ALA A 1 126 ? -12.668 -11.111 15.487 1.00 72.62 126 ALA A CA 1
ATOM 946 C C . ALA A 1 126 ? -13.295 -12.459 15.096 1.00 72.62 126 ALA A C 1
ATOM 948 O O . ALA A 1 126 ? -12.937 -13.479 15.703 1.00 72.62 126 ALA A O 1
ATOM 949 N N . PRO A 1 127 ? -14.235 -12.511 14.129 1.00 85.56 127 PRO A N 1
ATOM 950 C CA . PRO A 1 127 ? -14.595 -13.781 13.521 1.00 85.56 127 PRO A CA 1
ATOM 951 C C . PRO A 1 127 ? -13.305 -14.528 13.187 1.00 85.56 127 PRO A C 1
ATOM 953 O O . PRO A 1 127 ? -12.370 -13.920 12.672 1.00 85.56 127 PRO A O 1
ATOM 956 N N . HIS A 1 128 ? -13.233 -15.826 13.485 1.00 87.94 128 HIS A N 1
ATOM 957 C CA . HIS A 1 128 ? -11.992 -16.600 13.343 1.00 87.94 128 HIS A CA 1
ATOM 958 C C . HIS A 1 128 ? -11.334 -16.425 11.961 1.00 87.94 128 HIS A C 1
ATOM 960 O O . HIS A 1 128 ? -10.116 -16.381 11.847 1.00 87.94 128 HIS A O 1
ATOM 966 N N . ALA A 1 129 ? -12.139 -16.259 10.907 1.00 90.50 129 ALA A N 1
ATOM 967 C CA . ALA A 1 129 ? -11.649 -15.960 9.565 1.00 90.50 129 ALA A CA 1
ATOM 968 C C . ALA A 1 129 ? -10.864 -14.636 9.472 1.00 90.50 129 ALA A C 1
ATOM 970 O O . ALA A 1 129 ? -9.835 -14.594 8.810 1.00 90.50 129 ALA A O 1
ATOM 971 N N . VAL A 1 130 ? -11.314 -13.572 10.139 1.00 90.69 130 VAL A N 1
ATOM 972 C CA . VAL A 1 130 ? -10.661 -12.251 10.121 1.00 90.69 130 VAL A CA 1
ATOM 973 C C . VAL A 1 130 ? -9.373 -12.268 10.940 1.00 90.69 130 VAL A C 1
ATOM 975 O O . VAL A 1 130 ? -8.367 -11.746 10.478 1.00 90.69 130 VAL A O 1
ATOM 978 N N . ASP A 1 131 ? -9.363 -12.962 12.083 1.00 89.38 131 ASP A N 1
ATOM 979 C CA . ASP A 1 131 ? -8.144 -13.194 12.878 1.00 89.38 131 ASP A CA 1
ATOM 980 C C . ASP A 1 131 ? -7.072 -13.955 12.071 1.00 89.38 131 ASP A C 1
ATOM 982 O O . ASP A 1 131 ? -5.891 -13.609 12.102 1.00 89.38 131 ASP A O 1
ATOM 986 N N . LEU A 1 132 ? -7.477 -14.960 11.285 1.00 93.00 132 LEU A N 1
ATOM 987 C CA . LEU A 1 132 ? -6.564 -15.654 10.371 1.00 93.00 132 LEU A CA 1
ATOM 988 C C . LEU A 1 132 ? -6.026 -14.733 9.268 1.00 93.00 132 LEU A C 1
ATOM 990 O O . LEU A 1 132 ? -4.837 -14.797 8.953 1.00 93.00 132 LEU A O 1
ATOM 994 N N . VAL A 1 133 ? -6.881 -13.887 8.683 1.00 94.56 133 VAL A N 1
ATOM 995 C CA . VAL A 1 133 ? -6.468 -12.916 7.660 1.00 94.56 133 VAL A CA 1
ATOM 996 C C . VAL A 1 133 ? -5.456 -11.933 8.244 1.00 94.56 133 VAL A C 1
ATOM 998 O O . VAL A 1 133 ? -4.375 -11.793 7.676 1.00 94.56 133 VAL A O 1
ATOM 1001 N N . GLU A 1 134 ? -5.743 -11.335 9.399 1.00 91.69 134 GLU A N 1
ATOM 1002 C CA . GLU A 1 134 ? -4.852 -10.391 10.082 1.00 91.69 134 GLU A CA 1
ATOM 1003 C C . GLU A 1 134 ? -3.479 -11.013 10.374 1.00 91.69 134 GLU A C 1
ATOM 1005 O O . GLU A 1 134 ? -2.444 -10.437 10.030 1.00 91.69 134 GLU A O 1
ATOM 1010 N N . LYS A 1 135 ? -3.457 -12.248 10.892 1.00 92.56 135 LYS A N 1
ATOM 1011 C CA . LYS A 1 135 ? -2.217 -13.000 11.147 1.00 92.56 135 LYS A CA 1
ATOM 1012 C C . LYS A 1 135 ? -1.440 -13.353 9.882 1.00 92.56 135 LYS A C 1
ATOM 1014 O O . LYS A 1 135 ? -0.236 -13.589 9.959 1.00 92.56 135 LYS A O 1
ATOM 1019 N N . SER A 1 136 ? -2.094 -13.402 8.722 1.00 95.69 136 SER A N 1
ATOM 1020 C CA . SER A 1 136 ? -1.436 -13.680 7.441 1.00 95.69 136 SER A CA 1
ATOM 1021 C C . SER A 1 136 ? -0.760 -12.449 6.821 1.00 95.69 136 SER A C 1
ATOM 1023 O O . SER A 1 136 ? 0.158 -12.609 6.012 1.00 95.69 136 SER A O 1
ATOM 1025 N N . LEU A 1 137 ? -1.154 -11.227 7.210 1.00 95.44 137 LEU A N 1
ATOM 1026 C CA . LEU A 1 137 ? -0.622 -9.990 6.621 1.00 95.44 137 LEU A CA 1
ATOM 1027 C C . LEU A 1 137 ? 0.899 -9.851 6.808 1.00 95.44 137 LEU A C 1
ATOM 1029 O O . LEU A 1 137 ? 1.587 -9.640 5.805 1.00 95.44 137 LEU A O 1
ATOM 1033 N N . PRO A 1 138 ? 1.482 -10.062 8.009 1.00 95.31 138 PRO A N 1
ATOM 1034 C CA . PRO A 1 138 ? 2.934 -9.999 8.174 1.00 95.31 138 PRO A CA 1
ATOM 1035 C C . PRO A 1 138 ? 3.690 -11.003 7.305 1.00 95.31 138 PRO A C 1
ATOM 1037 O O . PRO A 1 138 ? 4.746 -10.680 6.763 1.00 95.31 138 PRO A O 1
ATOM 1040 N N . TRP A 1 139 ? 3.133 -12.201 7.111 1.00 96.75 139 TRP A N 1
ATOM 1041 C CA . TRP A 1 139 ? 3.732 -13.212 6.243 1.00 96.75 139 TRP A CA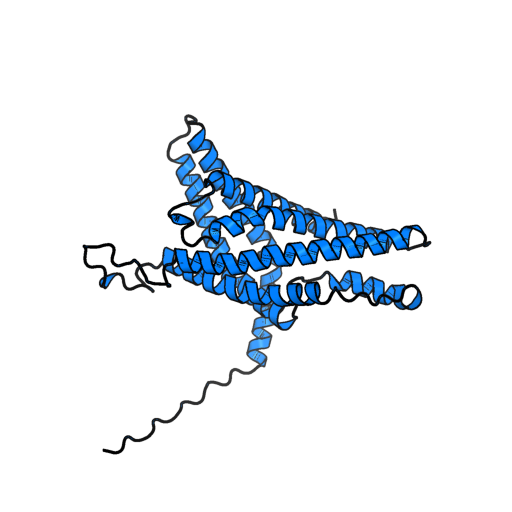 1
ATOM 1042 C C . TRP A 1 139 ? 3.740 -12.773 4.785 1.00 96.75 139 TRP A C 1
ATOM 1044 O O . TRP A 1 139 ? 4.764 -12.912 4.121 1.00 96.75 139 TRP A O 1
ATOM 1054 N N . SER A 1 140 ? 2.649 -12.189 4.290 1.00 96.81 140 SER A N 1
ATOM 1055 C CA . SER A 1 140 ? 2.629 -11.673 2.917 1.00 96.81 140 SER A CA 1
ATOM 1056 C C . SER A 1 140 ? 3.687 -10.599 2.676 1.00 96.81 140 SER A C 1
ATOM 1058 O O . SER A 1 140 ? 4.386 -10.642 1.667 1.00 96.81 140 SER A O 1
ATOM 1060 N N . MET A 1 141 ? 3.917 -9.715 3.645 1.00 95.94 141 MET A N 1
ATOM 1061 C CA . MET A 1 141 ? 4.956 -8.692 3.538 1.00 95.94 141 MET A CA 1
ATOM 1062 C C . MET A 1 141 ? 6.371 -9.274 3.660 1.00 95.94 141 MET A C 1
ATOM 1064 O O . MET A 1 141 ? 7.294 -8.800 2.992 1.00 95.94 141 MET A O 1
ATOM 1068 N N . ALA A 1 142 ? 6.530 -10.366 4.417 1.00 95.94 142 ALA A N 1
ATOM 1069 C CA . ALA A 1 142 ? 7.776 -11.130 4.497 1.00 95.94 142 ALA A CA 1
ATOM 1070 C C . ALA A 1 142 ? 8.143 -11.813 3.178 1.00 95.94 142 ALA A C 1
ATOM 1072 O O . ALA A 1 142 ? 9.326 -11.980 2.893 1.00 95.94 142 ALA A O 1
ATOM 1073 N N . PHE A 1 143 ? 7.151 -12.165 2.357 1.00 96.56 143 PHE A N 1
ATOM 1074 C CA . PHE A 1 143 ? 7.377 -12.618 0.985 1.00 96.56 143 PHE A CA 1
ATOM 1075 C C . PHE A 1 143 ? 7.590 -11.452 0.017 1.00 96.56 143 PHE A C 1
ATOM 1077 O O . PHE A 1 143 ? 8.497 -11.502 -0.813 1.00 96.56 143 PHE A O 1
ATOM 1084 N N . TYR A 1 144 ? 6.778 -10.400 0.125 1.00 96.50 144 TYR A N 1
ATOM 1085 C CA . TYR A 1 144 ? 6.802 -9.265 -0.793 1.00 96.50 144 TYR A CA 1
ATOM 1086 C C . TYR A 1 144 ? 8.151 -8.548 -0.797 1.00 96.50 144 TYR A C 1
ATOM 1088 O O . TYR A 1 144 ? 8.768 -8.455 -1.857 1.00 96.50 144 TYR A O 1
ATOM 1096 N N . TYR A 1 145 ? 8.641 -8.076 0.358 1.00 95.12 145 TYR A N 1
ATOM 1097 C CA . TYR A 1 145 ? 9.828 -7.220 0.371 1.00 95.12 145 TYR A CA 1
ATOM 1098 C C . TYR A 1 145 ? 11.065 -7.909 -0.219 1.00 95.12 145 TYR A C 1
ATOM 1100 O O . TYR A 1 145 ? 11.663 -7.327 -1.122 1.00 95.12 145 TYR A O 1
ATOM 1108 N N . PRO A 1 146 ? 11.473 -9.126 0.186 1.00 94.88 146 PRO A N 1
ATOM 1109 C CA . PRO A 1 146 ? 12.658 -9.754 -0.397 1.00 94.88 146 PRO A CA 1
ATOM 1110 C C . PRO A 1 146 ? 12.545 -9.949 -1.912 1.00 94.88 146 PRO A C 1
ATOM 1112 O O . PRO A 1 146 ? 13.495 -9.660 -2.638 1.00 94.88 146 PRO A O 1
ATOM 1115 N N . LEU A 1 147 ? 11.382 -10.389 -2.403 1.00 94.88 147 LEU A N 1
ATOM 1116 C CA . LEU A 1 147 ? 11.162 -10.598 -3.834 1.00 94.88 147 LEU A CA 1
ATOM 1117 C C . LEU A 1 147 ? 11.166 -9.278 -4.611 1.00 94.88 147 LEU A C 1
ATOM 1119 O O . LEU A 1 147 ? 11.776 -9.202 -5.674 1.00 94.88 147 LEU A O 1
ATOM 1123 N N . GLU A 1 148 ? 10.561 -8.226 -4.064 1.00 94.44 148 GLU A N 1
ATOM 1124 C CA . GLU A 1 148 ? 10.591 -6.888 -4.654 1.00 94.44 148 GLU A CA 1
ATOM 1125 C C . GLU A 1 148 ? 12.041 -6.389 -4.831 1.00 94.44 148 GLU A C 1
ATOM 1127 O O . GLU A 1 148 ? 12.413 -5.909 -5.904 1.00 94.44 148 GLU A O 1
ATOM 1132 N N . HIS A 1 149 ? 12.896 -6.568 -3.819 1.00 92.81 149 HIS A N 1
ATOM 1133 C CA . HIS A 1 149 ? 14.302 -6.158 -3.896 1.00 92.81 149 HIS A CA 1
ATOM 1134 C C . HIS A 1 149 ? 15.119 -7.029 -4.855 1.00 92.81 149 HIS A C 1
ATOM 1136 O O . HIS A 1 149 ? 15.993 -6.513 -5.553 1.00 92.81 149 HIS A O 1
ATOM 1142 N N . LEU A 1 150 ? 14.829 -8.331 -4.938 1.00 91.75 150 LEU A N 1
ATOM 1143 C CA . LEU A 1 150 ? 15.450 -9.220 -5.924 1.00 91.75 150 LEU A CA 1
ATOM 1144 C C . LEU A 1 150 ? 15.067 -8.830 -7.356 1.00 91.75 150 LEU A C 1
ATOM 1146 O O . LEU A 1 150 ? 15.936 -8.794 -8.229 1.00 91.75 150 LEU A O 1
ATOM 1150 N N . ALA A 1 151 ? 13.798 -8.493 -7.599 1.00 91.25 151 ALA A N 1
ATOM 1151 C CA . ALA A 1 151 ? 13.349 -7.981 -8.890 1.00 91.25 151 ALA A CA 1
ATOM 1152 C C . ALA A 1 151 ? 14.066 -6.671 -9.243 1.00 91.25 151 ALA A C 1
ATOM 1154 O O . ALA A 1 151 ? 14.635 -6.547 -10.329 1.00 91.25 151 ALA A O 1
ATOM 1155 N N . TYR A 1 152 ? 14.128 -5.738 -8.290 1.00 89.88 152 TYR A N 1
ATOM 1156 C CA . TYR A 1 152 ? 14.831 -4.471 -8.457 1.00 89.88 152 TYR A CA 1
ATOM 1157 C C . TYR A 1 152 ? 16.323 -4.658 -8.768 1.00 89.88 152 TYR A C 1
ATOM 1159 O O . TYR A 1 152 ? 16.852 -4.037 -9.697 1.00 89.88 152 TYR A O 1
ATOM 1167 N N . ALA A 1 153 ? 17.001 -5.547 -8.040 1.00 88.75 153 ALA A N 1
ATOM 1168 C CA . ALA A 1 153 ? 18.391 -5.894 -8.305 1.00 88.75 153 ALA A CA 1
ATOM 1169 C C . ALA A 1 153 ? 18.549 -6.521 -9.700 1.00 88.75 153 ALA A C 1
ATOM 1171 O O . ALA A 1 153 ? 19.474 -6.171 -10.428 1.00 88.75 153 ALA A O 1
ATOM 1172 N N . GLY A 1 154 ? 17.610 -7.368 -10.129 1.00 85.81 154 GLY A N 1
ATOM 1173 C CA . GLY A 1 154 ? 17.585 -7.929 -11.481 1.00 85.81 154 GLY A CA 1
ATOM 1174 C C . GLY A 1 154 ? 17.409 -6.882 -12.591 1.00 85.81 154 GLY A C 1
ATOM 1175 O O . GLY A 1 154 ? 17.984 -7.038 -13.671 1.00 85.81 154 GLY A O 1
ATOM 1176 N N . TRP A 1 155 ? 16.666 -5.796 -12.350 1.00 85.00 155 TRP A N 1
ATOM 1177 C CA . TRP A 1 155 ? 16.526 -4.700 -13.318 1.00 85.00 155 TRP A CA 1
ATOM 1178 C C . TRP A 1 155 ? 17.780 -3.826 -13.418 1.00 85.00 155 TRP A C 1
ATOM 1180 O O . TRP A 1 155 ? 18.168 -3.460 -14.529 1.00 85.00 155 TRP A O 1
ATOM 1190 N N . ASN A 1 156 ? 18.419 -3.523 -12.285 1.00 84.31 156 ASN A N 1
ATOM 1191 C CA . ASN A 1 156 ? 19.505 -2.538 -12.207 1.00 84.31 156 ASN A CA 1
ATOM 1192 C C . ASN A 1 156 ? 20.912 -3.149 -12.272 1.00 84.31 156 ASN A C 1
ATOM 1194 O O . ASN A 1 156 ? 21.852 -2.492 -12.710 1.00 84.31 156 ASN A O 1
ATOM 1198 N N . MET A 1 157 ? 21.078 -4.413 -11.878 1.00 81.62 157 MET A N 1
ATOM 1199 C CA . MET A 1 157 ? 22.377 -5.093 -11.771 1.00 81.62 157 MET A CA 1
ATOM 1200 C C . MET A 1 157 ? 22.510 -6.236 -12.785 1.00 81.62 157 MET A C 1
ATOM 1202 O O . MET A 1 157 ? 22.986 -7.327 -12.459 1.00 81.62 157 MET A O 1
ATOM 1206 N N . LYS A 1 158 ? 22.123 -5.977 -14.043 1.00 66.19 158 LYS A N 1
ATOM 1207 C CA . LYS A 1 158 ? 22.096 -6.957 -15.151 1.00 66.19 158 LYS A CA 1
ATOM 1208 C C . LYS A 1 158 ? 23.439 -7.632 -15.479 1.00 66.19 158 LYS A C 1
ATOM 1210 O O . LYS A 1 158 ? 23.449 -8.539 -16.298 1.00 66.19 158 LYS A O 1
ATOM 1215 N N . GLY A 1 159 ? 24.551 -7.199 -14.881 1.00 62.41 159 GLY A N 1
ATOM 1216 C CA . GLY A 1 159 ? 25.872 -7.821 -15.039 1.00 62.41 159 GLY A CA 1
ATOM 1217 C C . GLY A 1 159 ? 26.492 -8.380 -13.756 1.00 62.41 159 GLY A C 1
ATOM 1218 O O . GLY A 1 159 ? 27.555 -8.982 -13.836 1.00 62.41 159 GLY A O 1
ATOM 1219 N N . LEU A 1 160 ? 25.873 -8.176 -12.586 1.00 63.69 160 LEU A N 1
ATOM 1220 C CA . LEU A 1 160 ? 26.450 -8.594 -11.300 1.00 63.69 160 LEU A CA 1
ATOM 1221 C C . LEU A 1 160 ? 25.842 -9.906 -10.786 1.00 63.69 160 LEU A C 1
ATOM 1223 O O . LEU A 1 160 ? 26.548 -10.745 -10.239 1.00 63.69 160 LEU A O 1
ATOM 1227 N N . ILE A 1 161 ? 24.525 -10.065 -10.947 1.00 62.62 161 ILE A N 1
ATOM 1228 C CA . ILE A 1 161 ? 23.770 -11.214 -10.414 1.00 62.62 161 ILE A CA 1
ATOM 1229 C C . ILE A 1 161 ? 23.411 -12.186 -11.537 1.00 62.62 161 ILE A C 1
ATOM 1231 O O . ILE A 1 161 ? 23.420 -13.400 -11.348 1.00 62.62 161 ILE A O 1
ATOM 1235 N N . TRP A 1 162 ? 23.119 -11.657 -12.724 1.00 63.72 162 TRP A N 1
ATOM 1236 C CA . TRP A 1 162 ? 22.947 -12.446 -13.934 1.00 63.72 162 TRP A CA 1
ATOM 1237 C C . TRP A 1 162 ? 24.164 -12.262 -14.800 1.00 63.72 162 TRP A C 1
ATOM 1239 O O . TRP A 1 162 ? 24.395 -11.182 -15.337 1.00 63.72 162 TRP A O 1
ATOM 1249 N N . ASP A 1 163 ? 24.940 -13.321 -14.943 1.00 54.16 163 ASP A N 1
ATOM 1250 C CA . ASP A 1 163 ? 26.051 -13.296 -15.865 1.00 54.16 163 ASP A CA 1
ATOM 1251 C C . ASP A 1 163 ? 25.524 -13.213 -17.308 1.00 54.16 163 ASP A C 1
ATOM 1253 O O . ASP A 1 163 ? 25.026 -14.182 -17.894 1.00 54.16 163 ASP A O 1
ATOM 1257 N N . SER A 1 164 ? 25.616 -12.009 -17.870 1.00 49.88 164 SER A N 1
ATOM 1258 C CA . SER A 1 164 ? 25.288 -11.695 -19.259 1.00 49.88 164 SER A CA 1
ATOM 1259 C C . SER A 1 164 ? 26.247 -12.388 -20.245 1.00 49.88 164 SER A C 1
ATOM 1261 O O . SER A 1 164 ? 25.969 -12.446 -21.443 1.00 49.88 164 SER A O 1
ATOM 1263 N N . SER A 1 165 ? 27.350 -12.989 -19.773 1.00 46.88 165 SER A N 1
ATOM 1264 C CA . SER A 1 165 ? 28.377 -13.605 -20.629 1.00 46.88 165 SER A CA 1
ATOM 1265 C C . SER A 1 165 ? 27.944 -14.891 -21.352 1.00 46.88 165 SER A C 1
ATOM 1267 O O . SER A 1 165 ? 28.622 -15.325 -22.282 1.00 46.88 165 SER A O 1
ATOM 1269 N N . SER A 1 166 ? 26.779 -15.463 -21.022 1.00 45.84 166 SER A N 1
ATOM 1270 C CA . SER A 1 166 ? 26.173 -16.563 -21.796 1.00 45.84 166 SER A CA 1
ATOM 1271 C C . SER A 1 166 ? 25.189 -16.100 -22.883 1.00 45.84 166 SER A C 1
ATOM 1273 O O . SER A 1 166 ? 24.697 -16.924 -23.657 1.00 45.84 166 SER A O 1
ATOM 1275 N N . THR A 1 167 ? 24.937 -14.790 -23.010 1.00 45.47 167 THR A N 1
ATOM 1276 C CA . THR A 1 167 ? 24.139 -14.226 -24.112 1.00 45.47 167 THR A CA 1
ATOM 1277 C C . THR A 1 167 ? 25.001 -14.024 -25.357 1.00 45.47 167 THR A C 1
ATOM 1279 O O . THR A 1 167 ? 25.336 -12.918 -25.782 1.00 45.47 167 THR A O 1
ATOM 1282 N N . GLY A 1 168 ? 25.364 -15.145 -25.982 1.00 44.12 168 GLY A N 1
ATOM 1283 C CA . GLY A 1 168 ? 25.755 -15.137 -27.384 1.00 44.12 168 GLY A CA 1
ATOM 1284 C C . GLY A 1 168 ? 24.666 -14.433 -28.196 1.00 44.12 168 GLY A C 1
ATOM 1285 O O . GLY A 1 168 ? 23.489 -14.775 -28.095 1.00 44.12 168 GLY A O 1
ATOM 1286 N N . LYS A 1 169 ? 25.065 -13.417 -28.968 1.00 44.78 169 LYS A N 1
ATOM 1287 C CA . LYS A 1 169 ? 24.231 -12.709 -29.945 1.00 44.78 169 LYS A CA 1
ATOM 1288 C C . LYS A 1 169 ? 23.495 -13.721 -30.831 1.00 44.78 169 LYS A C 1
ATOM 1290 O O . LYS A 1 169 ? 24.068 -14.211 -31.798 1.00 44.78 169 LYS A O 1
ATOM 1295 N N . GLY A 1 170 ? 22.244 -14.037 -30.519 1.00 41.62 170 GLY A N 1
ATOM 1296 C CA . GLY A 1 170 ? 21.433 -14.890 -31.381 1.00 41.62 170 GLY A CA 1
ATOM 1297 C C . GLY A 1 170 ? 20.447 -15.771 -30.634 1.00 41.62 170 GLY A C 1
ATOM 1298 O O . GLY A 1 170 ? 20.708 -16.948 -30.408 1.00 41.62 170 GLY A O 1
ATOM 1299 N N . GLY A 1 171 ? 19.269 -15.222 -30.352 1.00 40.22 171 GLY A N 1
ATOM 1300 C CA . GLY A 1 171 ? 18.054 -16.018 -30.204 1.00 40.22 171 GLY A CA 1
ATOM 1301 C C . GLY A 1 171 ? 17.308 -15.805 -28.895 1.00 40.22 171 GLY A C 1
ATOM 1302 O O . GLY A 1 171 ? 17.905 -15.759 -27.826 1.00 40.22 171 GLY A O 1
ATOM 1303 N N . ASN A 1 172 ? 15.981 -15.749 -29.024 1.00 44.44 172 ASN A N 1
ATOM 1304 C CA . ASN A 1 172 ? 14.917 -15.816 -28.013 1.00 44.44 172 ASN A CA 1
ATOM 1305 C C . ASN A 1 172 ? 15.006 -17.037 -27.057 1.00 44.44 172 ASN A C 1
ATOM 1307 O O . ASN A 1 172 ? 14.009 -17.683 -26.764 1.00 44.44 172 ASN A O 1
ATOM 1311 N N . ARG A 1 173 ? 16.185 -17.412 -26.549 1.00 43.31 173 ARG A N 1
ATOM 1312 C CA . ARG A 1 173 ? 16.366 -18.547 -25.624 1.00 43.31 173 ARG A CA 1
ATOM 1313 C C . ARG A 1 173 ? 16.204 -18.182 -24.146 1.00 43.31 173 ARG A C 1
ATOM 1315 O O . ARG A 1 173 ? 16.503 -18.998 -23.281 1.00 43.31 173 ARG A O 1
ATOM 1322 N N . ASP A 1 174 ? 15.689 -16.993 -23.847 1.00 47.41 174 ASP A N 1
ATOM 1323 C CA . ASP A 1 174 ? 15.335 -16.600 -22.480 1.00 47.41 174 ASP A CA 1
ATOM 1324 C C . ASP A 1 174 ? 13.888 -16.959 -22.099 1.00 47.41 174 ASP A C 1
ATOM 1326 O O . ASP A 1 174 ? 13.422 -16.622 -21.011 1.00 47.41 174 ASP A O 1
ATOM 1330 N N . GLU A 1 175 ? 13.147 -17.667 -22.947 1.00 43.22 175 GLU A N 1
ATOM 1331 C CA . GLU A 1 175 ? 11.835 -18.227 -22.615 1.00 43.22 175 GLU A CA 1
ATOM 1332 C C . GLU A 1 175 ? 11.992 -19.413 -21.643 1.00 43.22 175 GLU A C 1
ATOM 1334 O O . GLU A 1 175 ? 12.306 -20.525 -22.050 1.00 43.22 175 GLU A O 1
ATOM 1339 N N . GLY A 1 176 ? 11.816 -19.183 -20.335 1.00 48.22 176 GLY A N 1
ATOM 1340 C CA . GLY A 1 176 ? 11.669 -20.275 -19.356 1.00 48.22 176 GLY A CA 1
ATOM 1341 C C . GLY A 1 176 ? 12.397 -20.114 -18.023 1.00 48.22 176 GLY A C 1
ATOM 1342 O O . GLY A 1 176 ? 12.224 -20.941 -17.130 1.00 48.22 176 GLY A O 1
ATOM 1343 N N . ARG A 1 177 ? 13.197 -19.062 -17.832 1.00 62.44 177 ARG A N 1
ATOM 1344 C CA . ARG A 1 177 ? 13.882 -18.853 -16.551 1.00 62.44 177 ARG A CA 1
ATOM 1345 C C . ARG A 1 177 ? 12.974 -18.103 -15.570 1.00 62.44 177 ARG A C 1
ATOM 1347 O O . ARG A 1 177 ? 12.731 -16.913 -15.744 1.00 62.44 177 ARG A O 1
ATOM 1354 N N . TRP A 1 178 ? 12.484 -18.799 -14.538 1.00 58.00 178 TRP A N 1
ATOM 1355 C CA . TRP A 1 178 ? 11.579 -18.267 -13.494 1.00 58.00 178 TRP A CA 1
ATOM 1356 C C . TRP A 1 178 ? 12.137 -17.050 -12.750 1.00 58.00 178 TRP A C 1
ATOM 1358 O O . TRP A 1 178 ? 11.405 -16.294 -12.121 1.00 58.00 178 TRP A O 1
ATOM 1368 N N . TRP A 1 179 ? 13.445 -16.849 -12.844 1.00 70.25 179 TRP A N 1
ATOM 1369 C CA . TRP A 1 179 ? 14.157 -15.806 -12.147 1.00 70.25 179 TRP A CA 1
ATOM 1370 C C . TRP A 1 179 ? 14.121 -14.438 -12.843 1.00 70.25 179 TRP A C 1
ATOM 1372 O O . TRP A 1 179 ? 14.660 -13.478 -12.310 1.00 70.25 179 TRP A O 1
ATOM 1382 N N . LYS A 1 180 ? 13.484 -14.293 -14.016 1.00 84.38 180 LYS A N 1
ATOM 1383 C CA . LYS A 1 180 ? 13.333 -12.979 -14.673 1.00 84.38 180 LYS A CA 1
ATOM 1384 C C . LYS A 1 180 ? 12.810 -11.926 -13.692 1.00 84.38 180 LYS A C 1
ATOM 1386 O O . LYS A 1 180 ? 11.824 -12.161 -13.002 1.00 84.38 180 LYS A O 1
ATOM 1391 N N . ALA A 1 181 ? 13.421 -10.742 -13.701 1.00 87.88 181 ALA A N 1
ATOM 1392 C CA . ALA A 1 181 ? 13.049 -9.648 -12.806 1.00 87.88 181 ALA A CA 1
ATOM 1393 C C . ALA A 1 181 ? 11.547 -9.304 -12.879 1.00 87.88 181 ALA A C 1
ATOM 1395 O O . ALA A 1 181 ? 10.912 -9.155 -11.843 1.00 87.88 181 ALA A O 1
ATOM 1396 N N . ASN A 1 182 ? 10.948 -9.300 -14.078 1.00 89.50 182 ASN A N 1
ATOM 1397 C CA . ASN A 1 182 ? 9.504 -9.082 -14.251 1.00 89.50 182 ASN A CA 1
ATOM 1398 C C . ASN A 1 182 ? 8.657 -10.194 -13.609 1.00 89.50 182 ASN A C 1
ATOM 1400 O O . ASN A 1 182 ? 7.642 -9.902 -12.986 1.00 89.50 182 ASN A O 1
ATOM 1404 N N . THR A 1 183 ? 9.091 -11.455 -13.714 1.00 90.50 183 THR A N 1
ATOM 1405 C CA . THR A 1 183 ? 8.420 -12.609 -13.096 1.00 90.50 183 THR A CA 1
ATOM 1406 C C . THR A 1 183 ? 8.517 -12.549 -11.576 1.00 90.50 183 THR A C 1
ATOM 1408 O O . THR A 1 183 ? 7.500 -12.675 -10.902 1.00 90.50 183 THR A O 1
ATOM 1411 N N . ILE A 1 184 ? 9.710 -12.292 -11.030 1.00 92.94 184 ILE A N 1
ATOM 1412 C CA . ILE A 1 184 ? 9.904 -12.110 -9.584 1.00 92.94 184 ILE A CA 1
ATOM 1413 C C . ILE A 1 184 ? 9.063 -10.927 -9.087 1.00 92.94 184 ILE A C 1
ATOM 1415 O O . ILE A 1 184 ? 8.383 -11.051 -8.071 1.00 92.94 184 ILE A O 1
ATOM 1419 N N . SER A 1 185 ? 9.048 -9.813 -9.826 1.00 93.75 185 SER A N 1
ATOM 1420 C CA . SER A 1 185 ? 8.218 -8.650 -9.510 1.00 93.75 185 SER A CA 1
ATOM 1421 C C . SER A 1 185 ? 6.740 -9.024 -9.474 1.00 93.75 185 SER A C 1
ATOM 1423 O O . SER A 1 185 ? 6.074 -8.715 -8.494 1.00 93.75 185 SER A O 1
ATOM 1425 N N . ALA A 1 186 ? 6.231 -9.725 -10.488 1.00 95.06 186 ALA A N 1
ATOM 1426 C CA . ALA A 1 186 ? 4.829 -10.134 -10.542 1.00 95.06 186 ALA A CA 1
ATOM 1427 C C . ALA A 1 186 ? 4.443 -11.043 -9.363 1.00 95.06 186 ALA A C 1
ATOM 1429 O O . ALA A 1 186 ? 3.408 -10.836 -8.732 1.00 95.06 186 ALA A O 1
ATOM 1430 N N . VAL A 1 187 ? 5.311 -11.994 -9.001 1.00 95.50 187 VAL A N 1
ATOM 1431 C CA . VAL A 1 187 ? 5.110 -12.861 -7.827 1.00 95.50 187 VAL A CA 1
ATOM 1432 C C . VAL A 1 187 ? 5.160 -12.056 -6.527 1.00 95.50 187 VAL A C 1
ATOM 1434 O O . VAL A 1 187 ? 4.334 -12.276 -5.643 1.00 95.50 187 VAL A O 1
ATOM 1437 N N . SER A 1 188 ? 6.070 -11.085 -6.404 1.00 96.19 188 SER A N 1
ATOM 1438 C CA . SER A 1 188 ? 6.074 -10.177 -5.250 1.00 96.19 188 SER A CA 1
ATOM 1439 C C . SER A 1 188 ? 4.755 -9.395 -5.161 1.00 96.19 188 SER A C 1
ATOM 1441 O O . SER A 1 188 ? 4.174 -9.276 -4.082 1.00 96.19 188 SER A O 1
ATOM 1443 N N . CYS A 1 189 ? 4.211 -8.961 -6.301 1.00 97.12 189 CYS A N 1
ATOM 1444 C CA . CYS A 1 189 ? 2.934 -8.267 -6.372 1.00 97.12 189 CYS A CA 1
ATOM 1445 C C . CYS A 1 189 ? 1.747 -9.161 -5.992 1.00 97.12 189 CYS A C 1
ATOM 1447 O O . CYS A 1 189 ? 0.766 -8.623 -5.494 1.00 97.12 189 CYS A O 1
ATOM 1449 N N . TRP A 1 190 ? 1.828 -10.494 -6.115 1.00 97.94 190 TRP A N 1
ATOM 1450 C CA . TRP A 1 190 ? 0.802 -11.397 -5.561 1.00 97.94 190 TRP A CA 1
ATOM 1451 C C . TRP A 1 190 ? 0.761 -11.347 -4.041 1.00 97.94 190 TRP A C 1
ATOM 1453 O O . TRP A 1 190 ? -0.318 -11.286 -3.454 1.00 97.94 190 TRP A O 1
ATOM 1463 N N . ALA A 1 191 ? 1.929 -11.351 -3.400 1.00 97.69 191 ALA A N 1
ATOM 1464 C CA . ALA A 1 191 ? 2.015 -11.228 -1.952 1.00 97.69 191 ALA A CA 1
ATOM 1465 C C . ALA A 1 191 ? 1.496 -9.855 -1.491 1.00 97.69 191 ALA A C 1
ATOM 1467 O O . ALA A 1 191 ? 0.710 -9.770 -0.551 1.00 97.69 191 ALA A O 1
ATOM 1468 N N . TRP A 1 192 ? 1.844 -8.789 -2.214 1.00 97.50 192 TRP A N 1
ATOM 1469 C CA . TRP A 1 192 ? 1.304 -7.455 -1.951 1.00 97.50 192 TRP A CA 1
ATOM 1470 C C . TRP A 1 192 ? -0.208 -7.347 -2.216 1.00 97.50 192 TRP A C 1
ATOM 1472 O O . TRP A 1 192 ? -0.928 -6.713 -1.453 1.00 97.50 192 TRP A O 1
ATOM 1482 N N . LEU A 1 193 ? -0.731 -8.012 -3.248 1.00 98.06 193 LEU A N 1
ATOM 1483 C CA . LEU A 1 193 ? -2.167 -8.067 -3.519 1.00 98.06 193 LEU A CA 1
ATOM 1484 C C . LEU A 1 193 ? -2.922 -8.804 -2.408 1.00 98.06 193 LEU A C 1
ATOM 1486 O O . LEU A 1 193 ? -3.988 -8.349 -1.996 1.00 98.06 193 LEU A O 1
ATOM 1490 N N . TRP A 1 194 ? -2.365 -9.905 -1.890 1.00 98.00 194 TRP A N 1
ATOM 1491 C CA . TRP A 1 194 ? -2.916 -10.578 -0.713 1.00 98.00 194 TRP A CA 1
ATOM 1492 C C . TRP A 1 194 ? -2.960 -9.642 0.495 1.00 98.00 194 TRP A C 1
ATOM 1494 O O . TRP A 1 194 ? -3.981 -9.587 1.178 1.00 98.00 194 TRP A O 1
ATOM 1504 N N . TYR A 1 195 ? -1.887 -8.875 0.717 1.00 96.81 195 TYR A N 1
ATOM 1505 C CA . TYR A 1 195 ? -1.849 -7.856 1.759 1.00 96.81 195 TYR A CA 1
ATOM 1506 C C . TYR A 1 195 ? -3.002 -6.851 1.605 1.00 96.81 195 TYR A C 1
ATOM 1508 O O . TYR A 1 195 ? -3.781 -6.689 2.539 1.00 96.81 195 TYR A O 1
ATOM 1516 N N . ILE A 1 196 ? -3.169 -6.249 0.420 1.00 97.19 196 ILE A N 1
ATOM 1517 C CA . ILE A 1 196 ? -4.225 -5.257 0.143 1.00 97.19 196 ILE A CA 1
ATOM 1518 C C . ILE A 1 196 ? -5.616 -5.841 0.420 1.00 97.19 196 ILE A C 1
ATOM 1520 O O . ILE A 1 196 ? -6.430 -5.239 1.117 1.00 97.19 196 ILE A O 1
ATOM 1524 N N . VAL A 1 197 ? -5.904 -7.032 -0.116 1.00 97.88 197 VAL A N 1
ATOM 1525 C CA . VAL A 1 197 ? -7.213 -7.683 0.054 1.00 97.88 197 VAL A CA 1
ATOM 1526 C C . VAL A 1 197 ? -7.471 -8.021 1.519 1.00 97.88 197 VAL A C 1
ATOM 1528 O O . VAL A 1 197 ? -8.574 -7.793 2.019 1.00 97.88 197 VAL A O 1
ATOM 1531 N N . GLY A 1 198 ? -6.470 -8.557 2.214 1.00 96.62 198 GLY A N 1
ATOM 1532 C CA . GLY A 1 198 ? -6.601 -8.895 3.622 1.00 96.62 198 GLY A CA 1
ATOM 1533 C C . GLY A 1 198 ? -6.787 -7.656 4.501 1.00 96.62 198 GLY A C 1
ATOM 1534 O O . GLY A 1 198 ? -7.649 -7.664 5.379 1.00 96.62 198 GLY A O 1
ATOM 1535 N N . ASP A 1 199 ? -6.063 -6.572 4.222 1.00 95.19 199 ASP A N 1
ATOM 1536 C CA . ASP A 1 199 ? -6.202 -5.307 4.947 1.00 95.19 199 ASP A CA 1
ATOM 1537 C C . ASP A 1 199 ? -7.594 -4.694 4.704 1.00 95.19 199 ASP A C 1
ATOM 1539 O O . ASP A 1 199 ? -8.266 -4.325 5.660 1.00 95.19 199 ASP A O 1
ATOM 1543 N N . ILE A 1 200 ? -8.133 -4.721 3.475 1.00 96.69 200 ILE A N 1
ATOM 1544 C CA . ILE A 1 200 ? -9.533 -4.320 3.196 1.00 96.69 200 ILE A CA 1
ATOM 1545 C C . ILE A 1 200 ? -10.526 -5.052 4.111 1.00 96.69 200 ILE A C 1
ATOM 1547 O O . ILE A 1 200 ? -11.415 -4.418 4.687 1.00 96.69 200 ILE A O 1
ATOM 1551 N N . VAL A 1 201 ? -10.380 -6.375 4.259 1.00 96.19 201 VAL A N 1
ATOM 1552 C CA . VAL A 1 201 ? -11.257 -7.190 5.118 1.00 96.19 201 VAL A CA 1
ATOM 1553 C C . VAL A 1 201 ? -11.124 -6.775 6.583 1.00 96.19 201 VAL A C 1
ATOM 1555 O O . VAL A 1 201 ? -12.140 -6.571 7.250 1.00 96.19 201 VAL A O 1
ATOM 1558 N N . VAL A 1 202 ? -9.894 -6.609 7.071 1.00 92.81 202 VAL A N 1
ATOM 1559 C CA . VAL A 1 202 ? -9.613 -6.207 8.457 1.00 92.81 202 VAL A CA 1
ATOM 1560 C C . VAL A 1 202 ? -10.155 -4.802 8.745 1.00 92.81 202 VAL A C 1
ATOM 1562 O O . VAL A 1 202 ? -10.871 -4.613 9.728 1.00 92.81 202 VAL A O 1
ATOM 1565 N N . GLN A 1 203 ? -9.900 -3.819 7.877 1.00 93.56 203 GLN A N 1
ATOM 1566 C CA . GLN A 1 203 ? -10.389 -2.448 8.062 1.00 93.56 203 GLN A CA 1
ATOM 1567 C C . GLN A 1 203 ? -11.920 -2.372 8.019 1.00 93.56 203 GLN A C 1
ATOM 1569 O O . GLN A 1 203 ? -12.528 -1.678 8.836 1.00 93.56 203 GLN A O 1
ATOM 1574 N N . ALA A 1 204 ? -12.567 -3.097 7.099 1.00 95.38 204 ALA A N 1
ATOM 1575 C CA . ALA A 1 204 ? -14.026 -3.146 7.025 1.00 95.38 204 ALA A CA 1
ATOM 1576 C C . ALA A 1 204 ? -14.643 -3.715 8.312 1.00 95.38 204 ALA A C 1
ATOM 1578 O O . ALA A 1 204 ? -15.645 -3.193 8.811 1.00 95.38 204 ALA A O 1
ATOM 1579 N N . GLU A 1 205 ? -14.025 -4.752 8.875 1.00 92.38 205 GLU A N 1
ATOM 1580 C CA . GLU A 1 205 ? -14.482 -5.378 10.111 1.00 92.38 205 GLU A CA 1
ATOM 1581 C C . GLU A 1 205 ? -14.316 -4.453 11.326 1.00 92.38 205 GLU A C 1
ATOM 1583 O O . GLU A 1 205 ? -15.267 -4.274 12.094 1.00 92.38 205 GLU A O 1
ATOM 1588 N N . ARG A 1 206 ? -13.186 -3.745 11.426 1.00 89.88 206 ARG A N 1
ATOM 1589 C CA . ARG A 1 206 ? -12.949 -2.727 12.463 1.00 89.88 206 ARG A CA 1
ATOM 1590 C C . ARG A 1 206 ? -13.952 -1.579 12.397 1.00 89.88 206 ARG A C 1
ATOM 1592 O O . ARG A 1 206 ? -14.520 -1.192 13.418 1.00 89.88 206 ARG A O 1
ATOM 1599 N N . ILE A 1 207 ? -14.247 -1.068 11.197 1.00 92.94 207 ILE A N 1
ATOM 1600 C CA . ILE A 1 207 ? -15.281 -0.034 11.002 1.00 92.94 207 ILE A CA 1
ATOM 1601 C C . ILE A 1 207 ? -16.642 -0.539 11.493 1.00 92.94 207 ILE A C 1
ATOM 1603 O O . ILE A 1 207 ? -17.357 0.193 12.181 1.00 92.94 207 ILE A O 1
ATOM 1607 N N . TYR A 1 208 ? -16.999 -1.783 11.160 1.00 92.94 208 TYR A N 1
ATOM 1608 C CA . TYR A 1 208 ? -18.252 -2.393 11.600 1.00 92.94 208 TYR A CA 1
ATOM 1609 C C . TYR A 1 208 ? -18.327 -2.513 13.129 1.00 92.94 208 TYR A C 1
ATOM 1611 O O . TYR A 1 208 ? -19.336 -2.120 13.722 1.00 92.94 208 TYR A O 1
ATOM 1619 N N . ARG A 1 209 ? -17.255 -2.987 13.779 1.00 87.00 209 ARG A N 1
ATOM 1620 C CA . ARG A 1 209 ? -17.165 -3.074 15.245 1.00 87.00 209 ARG A CA 1
ATOM 1621 C C . ARG A 1 209 ? -17.347 -1.722 15.905 1.00 87.00 209 ARG A C 1
ATOM 1623 O O . ARG A 1 209 ? -18.222 -1.582 16.756 1.00 87.00 209 ARG A O 1
ATOM 1630 N N . ILE A 1 210 ? -16.568 -0.726 15.488 1.00 89.38 210 ILE A N 1
ATOM 1631 C CA . ILE A 1 210 ? -16.639 0.619 16.060 1.00 89.38 210 ILE A CA 1
ATOM 1632 C C . ILE A 1 210 ? -18.043 1.202 15.874 1.00 89.38 210 ILE A C 1
ATOM 1634 O O . ILE A 1 210 ? -18.607 1.760 16.815 1.00 89.38 210 ILE A O 1
ATOM 1638 N N . GLY A 1 211 ? -18.656 1.010 14.702 1.00 91.75 211 GLY A N 1
ATOM 1639 C CA . GLY A 1 211 ? -20.042 1.412 14.455 1.00 91.75 211 GLY A CA 1
ATOM 1640 C C . GLY A 1 211 ? -21.040 0.745 15.409 1.00 91.75 211 GLY A C 1
ATOM 1641 O O . GLY A 1 211 ? -21.948 1.406 15.918 1.00 91.75 211 GLY A O 1
ATOM 1642 N N . ALA A 1 212 ? -20.855 -0.543 15.708 1.00 88.75 212 ALA A N 1
ATOM 1643 C CA . ALA A 1 212 ? -21.686 -1.262 16.669 1.00 88.75 212 ALA A CA 1
ATOM 1644 C C . ALA A 1 212 ? -21.499 -0.757 18.112 1.00 88.75 212 ALA A C 1
ATOM 1646 O O . ALA A 1 212 ? -22.488 -0.669 18.843 1.00 88.75 212 ALA A O 1
ATOM 1647 N N . ILE A 1 213 ? -20.273 -0.398 18.519 1.00 85.06 213 ILE A N 1
ATOM 1648 C CA . ILE A 1 213 ? -19.999 0.219 19.830 1.00 85.06 213 ILE A CA 1
ATOM 1649 C C . ILE A 1 213 ? -20.681 1.583 19.915 1.00 85.06 213 ILE A C 1
ATOM 1651 O O . ILE A 1 213 ? -21.455 1.827 20.837 1.00 85.06 213 ILE A O 1
ATOM 1655 N N . LEU A 1 214 ? -20.455 2.451 18.925 1.00 88.94 214 LEU A N 1
ATOM 1656 C CA . LEU A 1 214 ? -21.030 3.795 18.885 1.00 88.94 214 LEU A CA 1
ATOM 1657 C C . LEU A 1 214 ? -22.558 3.763 19.013 1.00 88.94 214 LEU A C 1
ATOM 1659 O O . LEU A 1 214 ? -23.117 4.530 19.791 1.00 88.94 214 LEU A O 1
ATOM 1663 N N . LYS A 1 215 ? -23.225 2.820 18.336 1.00 90.12 215 LYS A N 1
ATOM 1664 C CA . LYS A 1 215 ? -24.681 2.638 18.431 1.00 90.12 215 LYS A CA 1
ATOM 1665 C C . LYS A 1 215 ? -25.152 2.227 19.833 1.00 90.12 215 LYS A C 1
ATOM 1667 O O . LYS A 1 215 ? -26.240 2.612 20.248 1.00 90.12 215 LYS A O 1
ATOM 1672 N N . LYS A 1 216 ? -24.363 1.442 20.574 1.00 85.62 216 LYS A N 1
ATOM 1673 C CA . LYS A 1 216 ? -24.679 1.094 21.974 1.00 85.62 216 LYS A CA 1
ATOM 1674 C C . LYS A 1 216 ? -24.483 2.289 22.908 1.00 85.62 216 LYS A C 1
ATOM 1676 O O . LYS A 1 216 ? -25.261 2.465 23.842 1.00 85.62 216 LYS A O 1
ATOM 1681 N N . LEU A 1 217 ? -23.481 3.124 22.629 1.00 85.31 217 LEU A N 1
ATOM 1682 C CA . LEU A 1 217 ? -23.179 4.316 23.420 1.00 85.31 217 LEU A CA 1
ATOM 1683 C C . LEU A 1 217 ? -24.218 5.436 23.264 1.00 85.31 217 LEU A C 1
ATOM 1685 O O . LEU A 1 217 ? -24.338 6.248 24.175 1.00 85.31 217 LEU A O 1
ATOM 1689 N N . GLU A 1 218 ? -25.002 5.465 22.178 1.00 86.44 218 GLU A N 1
ATOM 1690 C CA . GLU A 1 218 ? -26.081 6.453 21.970 1.00 86.44 218 GLU A CA 1
ATOM 1691 C C . GLU A 1 218 ? -27.181 6.404 23.045 1.00 86.44 218 GLU A C 1
ATOM 1693 O O . GLU A 1 218 ? -27.815 7.422 23.314 1.00 86.44 218 GLU A O 1
ATOM 1698 N N . GLY A 1 219 ? -27.411 5.241 23.665 1.00 78.62 219 GLY A N 1
ATOM 1699 C CA . GLY A 1 219 ? -28.403 5.071 24.736 1.00 78.62 219 GLY A CA 1
ATOM 1700 C C . GLY A 1 219 ? -27.831 5.169 26.152 1.00 78.62 219 GLY A C 1
ATOM 1701 O O . GLY A 1 219 ? -28.590 5.238 27.117 1.00 78.62 219 GLY A O 1
ATOM 1702 N N . ALA A 1 220 ? -26.506 5.159 26.290 1.00 77.69 220 ALA A N 1
ATOM 1703 C CA . ALA A 1 220 ? -25.834 5.282 27.573 1.00 77.69 220 ALA A CA 1
ATOM 1704 C C . ALA A 1 220 ? -25.489 6.751 27.832 1.00 77.69 220 ALA A C 1
ATOM 1706 O O . ALA A 1 220 ? -25.170 7.497 26.908 1.00 77.69 220 ALA A O 1
ATOM 1707 N N . GLN A 1 221 ? -25.471 7.164 29.101 1.00 75.00 221 GLN A N 1
ATOM 1708 C CA . GLN A 1 221 ? -24.889 8.441 29.529 1.00 75.00 221 GLN A CA 1
ATOM 1709 C C . GLN A 1 221 ? -23.348 8.356 29.435 1.00 75.00 221 GLN A C 1
ATOM 1711 O O . GLN A 1 221 ? -22.627 8.504 30.419 1.00 75.00 221 GLN A O 1
ATOM 1716 N N . SER A 1 222 ? -22.856 7.973 28.256 1.00 65.44 222 SER A N 1
ATOM 1717 C CA . SER A 1 222 ? -21.465 7.647 27.987 1.00 65.44 222 SER A CA 1
ATOM 1718 C C . SER A 1 222 ? -20.601 8.902 28.006 1.00 65.44 222 SER A C 1
ATOM 1720 O O . SER A 1 222 ? -21.060 10.020 27.757 1.00 65.44 222 SER A O 1
ATOM 1722 N N . LYS A 1 223 ? -19.322 8.717 28.336 1.00 78.12 223 LYS A N 1
ATOM 1723 C CA . LYS A 1 223 ? -18.337 9.795 28.334 1.00 78.12 2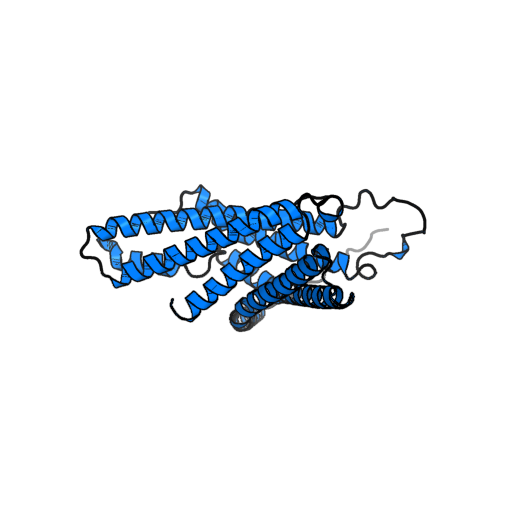23 LYS A CA 1
ATOM 1724 C C . LYS A 1 223 ? -18.088 10.225 26.886 1.00 78.12 223 LYS A C 1
ATOM 1726 O O . LYS A 1 223 ? -17.532 9.459 26.102 1.00 78.12 223 LYS A O 1
ATOM 1731 N N . GLU A 1 224 ? -18.443 11.465 26.552 1.00 86.94 224 GLU A N 1
ATOM 1732 C CA . GLU A 1 224 ? -18.218 12.077 25.228 1.00 86.94 224 GLU A CA 1
ATOM 1733 C C . GLU A 1 224 ? -16.768 11.897 24.732 1.00 86.94 224 GLU A C 1
ATOM 1735 O O . GLU A 1 224 ? -16.526 11.711 23.542 1.00 86.94 224 GLU A O 1
ATOM 1740 N N . SER A 1 225 ? -15.792 11.841 25.646 1.00 85.00 225 SER A N 1
ATOM 1741 C CA . SER A 1 225 ? -14.386 11.564 25.330 1.00 85.00 225 SER A CA 1
ATOM 1742 C C . SER A 1 225 ? -14.157 10.218 24.630 1.00 85.00 225 SER A C 1
ATOM 1744 O O . SER A 1 225 ? -13.357 10.150 23.697 1.00 85.00 225 SER A O 1
ATOM 1746 N N . VAL A 1 226 ? -14.855 9.154 25.040 1.00 83.38 226 VAL A N 1
ATOM 1747 C CA . VAL A 1 226 ? -14.750 7.819 24.421 1.00 83.38 226 VAL A CA 1
ATOM 1748 C C . VAL A 1 226 ? -15.367 7.843 23.026 1.00 83.38 226 VAL A C 1
ATOM 1750 O O . VAL A 1 226 ? -14.785 7.329 22.070 1.00 83.38 226 VAL A O 1
ATOM 1753 N N . ARG A 1 227 ? -16.512 8.519 22.880 1.00 86.69 227 ARG A N 1
ATOM 1754 C CA . ARG A 1 227 ? -17.186 8.689 21.590 1.00 86.69 227 ARG A CA 1
ATOM 1755 C C . ARG A 1 227 ? -16.291 9.402 20.577 1.00 86.69 227 ARG A C 1
ATOM 1757 O O . ARG A 1 227 ? -16.167 8.935 19.447 1.00 86.69 227 ARG A O 1
ATOM 1764 N N . VAL A 1 228 ? -15.636 10.491 20.982 1.00 89.00 228 VAL A N 1
ATOM 1765 C CA . VAL A 1 228 ? -14.698 11.236 20.127 1.00 89.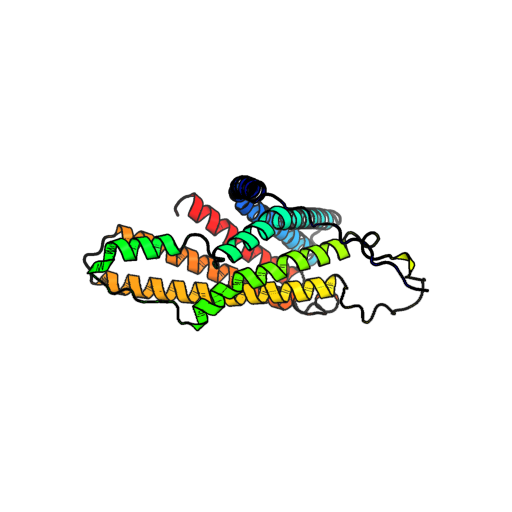00 228 VAL A CA 1
ATOM 1766 C C . VAL A 1 228 ? -13.521 10.354 19.695 1.00 89.00 228 VAL A C 1
ATOM 1768 O O . VAL A 1 228 ? -13.190 10.331 18.507 1.00 89.00 228 VAL A O 1
ATOM 1771 N N . LYS A 1 229 ? -12.934 9.568 20.612 1.00 86.62 229 LYS A N 1
ATOM 1772 C CA . LYS A 1 229 ? -11.859 8.612 20.284 1.00 86.62 229 LYS A CA 1
ATOM 1773 C C . LYS A 1 229 ? -12.312 7.568 19.254 1.00 86.62 229 LYS A C 1
ATOM 1775 O O . LYS A 1 229 ? -11.630 7.371 18.250 1.00 86.62 229 LYS A O 1
ATOM 1780 N N . LEU A 1 230 ? -13.482 6.957 19.452 1.00 88.19 230 LEU A N 1
ATOM 1781 C CA . LEU A 1 230 ? -14.047 5.960 18.534 1.00 88.19 230 LEU A CA 1
ATOM 1782 C C . LEU A 1 230 ? -14.366 6.542 17.153 1.00 88.19 230 LEU A C 1
ATOM 1784 O O . LEU A 1 230 ? -14.074 5.920 16.134 1.00 88.19 230 LEU A O 1
ATOM 1788 N N . LEU A 1 231 ? -14.939 7.746 17.095 1.00 90.94 231 LEU A N 1
ATOM 1789 C CA . LEU A 1 231 ? -15.205 8.430 15.827 1.00 90.94 231 LEU A CA 1
ATOM 1790 C C . LEU A 1 231 ? -13.907 8.736 15.071 1.00 90.94 231 LEU A C 1
ATOM 1792 O O . LEU A 1 231 ? -13.852 8.534 13.854 1.00 90.94 231 LEU A O 1
ATOM 1796 N N . SER A 1 232 ? -12.866 9.170 15.787 1.00 89.62 232 SER A N 1
ATOM 1797 C CA . SER A 1 232 ? -11.542 9.401 15.209 1.00 89.62 232 SER A CA 1
ATOM 1798 C C . SER A 1 232 ? -10.941 8.106 14.651 1.00 89.62 232 SER A C 1
ATOM 1800 O O . SER A 1 232 ? -10.569 8.066 13.476 1.00 89.62 232 SER A O 1
ATOM 1802 N N . ALA A 1 233 ? -10.956 7.015 15.428 1.00 87.56 233 ALA A N 1
ATOM 1803 C CA . ALA A 1 233 ? -10.488 5.699 14.985 1.00 87.56 233 ALA A CA 1
ATOM 1804 C C . ALA A 1 233 ? -11.262 5.194 13.754 1.00 87.56 233 ALA A C 1
ATOM 1806 O O . ALA A 1 233 ? -10.666 4.817 12.744 1.00 87.56 233 ALA A O 1
ATOM 1807 N N . MET A 1 234 ? -12.599 5.276 13.771 1.00 91.94 234 MET A N 1
ATOM 1808 C CA . MET A 1 234 ? -13.435 4.888 12.629 1.00 91.94 234 MET A CA 1
ATOM 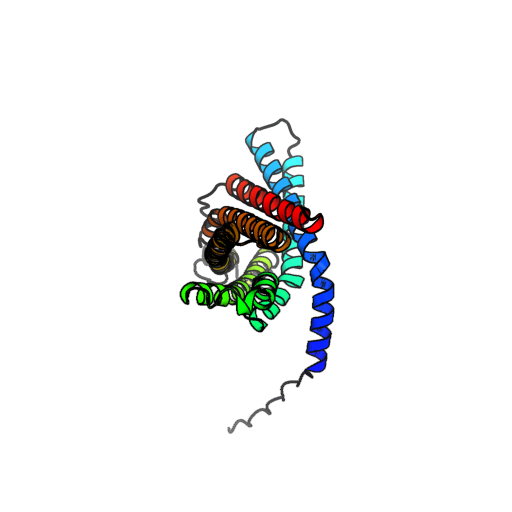1809 C C . MET A 1 234 ? -13.077 5.672 11.366 1.00 91.94 234 MET A C 1
ATOM 1811 O O . MET A 1 234 ? -13.073 5.107 10.270 1.00 91.94 234 MET A O 1
ATOM 1815 N N . ARG A 1 235 ? -12.804 6.975 11.487 1.00 92.62 235 ARG A N 1
ATOM 1816 C CA . ARG A 1 235 ? -12.376 7.782 10.345 1.00 92.62 235 ARG A CA 1
ATOM 1817 C C . ARG A 1 235 ? -11.021 7.312 9.822 1.00 92.62 235 ARG A C 1
ATOM 1819 O O . ARG A 1 235 ? -10.905 7.138 8.612 1.00 92.62 235 ARG A O 1
ATOM 1826 N N . THR A 1 236 ? -10.048 7.060 10.694 1.00 90.06 236 THR A N 1
ATOM 1827 C CA . THR A 1 236 ? -8.739 6.519 10.294 1.00 90.06 236 THR A CA 1
ATOM 1828 C C . THR A 1 236 ? -8.901 5.222 9.501 1.00 90.06 236 THR A C 1
ATOM 1830 O O . THR A 1 236 ? -8.375 5.115 8.393 1.00 90.06 236 THR A O 1
ATOM 1833 N N . HIS A 1 237 ? -9.718 4.281 9.983 1.00 91.50 237 HIS A N 1
ATOM 1834 C CA . HIS A 1 237 ? -9.980 3.029 9.265 1.00 91.50 237 HIS A CA 1
ATOM 1835 C C . HIS A 1 237 ? -10.692 3.238 7.927 1.00 91.50 237 HIS A C 1
ATOM 1837 O O . HIS A 1 237 ? -10.359 2.572 6.951 1.00 91.50 237 HIS A O 1
ATOM 1843 N N . LYS A 1 238 ? -11.635 4.186 7.831 1.00 95.06 238 LYS A N 1
ATOM 1844 C CA . LYS A 1 238 ? -12.281 4.535 6.551 1.00 95.06 238 LYS A CA 1
ATOM 1845 C C . LYS A 1 238 ? -11.280 5.080 5.536 1.00 95.06 238 LYS A C 1
ATOM 1847 O O . LYS A 1 238 ? -11.371 4.752 4.356 1.00 95.06 238 LYS A O 1
ATOM 1852 N N . VAL A 1 239 ? -10.330 5.897 5.988 1.00 94.19 239 VAL A N 1
ATOM 1853 C CA . VAL A 1 239 ? -9.280 6.449 5.128 1.00 94.19 239 VAL A CA 1
ATOM 1854 C C . VAL A 1 239 ? -8.301 5.357 4.689 1.00 94.19 239 VAL A C 1
ATOM 1856 O O . VAL A 1 239 ? -7.967 5.296 3.507 1.00 94.19 239 VAL A O 1
ATOM 1859 N N . MET A 1 240 ? -7.901 4.453 5.592 1.00 92.50 240 MET A N 1
ATOM 1860 C CA . MET A 1 240 ? -7.095 3.279 5.228 1.00 92.50 240 MET A CA 1
ATOM 1861 C C . MET A 1 240 ? -7.836 2.376 4.237 1.00 92.50 240 MET A C 1
ATOM 1863 O O . MET A 1 240 ? -7.278 2.021 3.208 1.00 92.50 240 MET A O 1
ATOM 1867 N N . LEU A 1 241 ? -9.118 2.090 4.465 1.00 95.94 241 LEU A N 1
ATOM 1868 C CA . LEU A 1 241 ? -9.934 1.305 3.539 1.00 95.94 241 LEU A CA 1
ATOM 1869 C C . LEU A 1 241 ? -9.993 1.944 2.142 1.00 95.94 241 LEU A C 1
ATOM 1871 O O . LEU A 1 241 ? -9.808 1.256 1.141 1.00 95.94 241 LEU A O 1
ATOM 1875 N N . ALA A 1 242 ? -10.214 3.260 2.059 1.00 96.88 242 ALA A N 1
ATOM 1876 C CA . ALA A 1 242 ? -10.218 3.977 0.783 1.00 96.88 242 ALA A CA 1
ATOM 1877 C C . ALA A 1 242 ? -8.862 3.879 0.063 1.00 96.88 242 ALA A C 1
ATOM 1879 O O . ALA A 1 242 ? -8.815 3.673 -1.149 1.00 96.88 242 ALA A O 1
ATOM 1880 N N . ARG A 1 243 ? -7.763 3.986 0.816 1.00 95.25 243 ARG A N 1
ATOM 1881 C CA . ARG A 1 243 ? -6.394 3.835 0.314 1.00 95.25 243 ARG A CA 1
ATOM 1882 C C . ARG A 1 243 ? -6.150 2.434 -0.262 1.00 95.25 243 ARG A C 1
ATOM 1884 O O . ARG A 1 243 ? -5.664 2.326 -1.383 1.00 95.25 243 ARG A O 1
ATOM 1891 N N . GLU A 1 244 ? -6.546 1.378 0.448 1.00 95.94 244 GLU A N 1
ATOM 1892 C CA . GLU A 1 244 ? -6.378 -0.006 -0.021 1.00 95.94 244 GLU A CA 1
ATOM 1893 C C . GLU A 1 244 ? -7.233 -0.317 -1.260 1.00 95.94 244 GLU A C 1
ATOM 1895 O O . GLU A 1 244 ? -6.776 -0.975 -2.196 1.00 95.94 244 GLU A O 1
ATOM 1900 N N . VAL A 1 245 ? -8.442 0.244 -1.350 1.00 97.50 245 VAL A N 1
ATOM 1901 C CA . VAL A 1 245 ? -9.277 0.127 -2.560 1.00 97.50 245 VAL A CA 1
ATOM 1902 C C . VAL A 1 245 ? -8.596 0.755 -3.782 1.00 97.50 245 VAL A C 1
ATOM 1904 O O . VAL A 1 245 ? -8.659 0.186 -4.874 1.00 97.50 245 VAL A O 1
ATOM 1907 N N . LEU A 1 246 ? -7.904 1.889 -3.619 1.00 97.19 246 LEU A N 1
ATOM 1908 C CA . LEU A 1 246 ? -7.155 2.529 -4.710 1.00 97.19 246 LEU A CA 1
ATOM 1909 C C . LEU A 1 246 ? -5.966 1.682 -5.188 1.00 97.19 246 LEU A C 1
ATOM 1911 O O . LEU A 1 246 ? -5.613 1.742 -6.367 1.00 97.19 246 LEU A O 1
ATOM 1915 N N . PHE A 1 247 ? -5.386 0.857 -4.312 1.00 95.81 247 PHE A N 1
ATOM 1916 C CA . PHE A 1 247 ? -4.323 -0.079 -4.675 1.00 95.81 247 PHE A CA 1
ATOM 1917 C C . PHE A 1 247 ? -4.803 -1.351 -5.361 1.00 95.81 247 PHE A C 1
ATOM 1919 O O . PHE A 1 247 ? -3.994 -2.013 -6.010 1.00 95.81 247 PHE A O 1
ATOM 1926 N N . LEU A 1 248 ? -6.084 -1.707 -5.257 1.00 97.25 248 LEU A N 1
ATOM 1927 C CA . LEU A 1 248 ? -6.567 -2.999 -5.739 1.00 97.25 248 LEU A CA 1
ATOM 1928 C C . LEU A 1 248 ? -6.317 -3.186 -7.245 1.00 97.25 248 LEU A C 1
ATOM 1930 O O . LEU A 1 248 ? -5.795 -4.217 -7.667 1.00 97.25 248 LEU A O 1
ATOM 1934 N N . LEU A 1 249 ? -6.627 -2.173 -8.062 1.00 97.38 249 LEU A N 1
ATOM 1935 C CA . LEU A 1 249 ? -6.423 -2.242 -9.513 1.00 97.38 249 LEU A CA 1
ATOM 1936 C C . LEU A 1 249 ? -4.933 -2.257 -9.912 1.00 97.38 249 LEU A C 1
ATOM 1938 O O . LEU A 1 249 ? -4.561 -3.143 -10.686 1.00 97.38 249 LEU A O 1
ATOM 1942 N N . PRO A 1 250 ? -4.056 -1.370 -9.391 1.00 97.19 250 PRO A N 1
ATOM 1943 C CA . PRO A 1 250 ? -2.609 -1.488 -9.589 1.00 97.19 250 PRO A CA 1
ATOM 1944 C C . PRO A 1 250 ? -2.034 -2.823 -9.097 1.00 97.19 250 PRO A C 1
ATOM 1946 O O . PRO A 1 250 ? -1.201 -3.422 -9.773 1.00 97.19 250 PRO A O 1
ATOM 1949 N N . GLY A 1 251 ? -2.518 -3.333 -7.963 1.00 97.00 251 GLY A N 1
ATOM 1950 C CA . GLY A 1 251 ? -2.128 -4.629 -7.412 1.00 97.00 251 GLY A CA 1
ATOM 1951 C C . GLY A 1 251 ? -2.420 -5.768 -8.381 1.00 97.00 251 GLY A C 1
ATOM 1952 O O . GLY A 1 251 ? -1.523 -6.551 -8.692 1.00 97.00 251 GLY A O 1
ATOM 1953 N N . VAL A 1 252 ? -3.633 -5.821 -8.940 1.00 97.62 252 VAL A N 1
ATOM 1954 C CA . VAL A 1 252 ? -3.994 -6.803 -9.979 1.00 97.62 252 VAL A CA 1
ATOM 1955 C C . VAL A 1 252 ? -3.187 -6.584 -11.261 1.00 97.62 252 VAL A C 1
ATOM 1957 O O . VAL A 1 252 ? -2.732 -7.553 -11.869 1.00 97.62 252 VAL A O 1
ATOM 1960 N N . HIS A 1 253 ? -2.966 -5.327 -11.657 1.00 96.94 253 HIS A N 1
ATOM 1961 C CA . HIS A 1 253 ? -2.180 -4.988 -12.841 1.00 96.94 253 HIS A CA 1
ATOM 1962 C C . HIS A 1 253 ? -0.765 -5.568 -12.779 1.00 96.94 253 HIS A C 1
ATOM 1964 O O . HIS A 1 253 ? -0.375 -6.301 -13.688 1.00 96.94 253 HIS A O 1
ATOM 1970 N N . TRP A 1 254 ? -0.019 -5.255 -11.718 1.00 96.56 254 TRP A N 1
ATOM 1971 C CA . TRP A 1 254 ? 1.381 -5.658 -11.558 1.00 96.56 254 TRP A CA 1
ATOM 1972 C C . TRP A 1 254 ? 1.545 -7.126 -11.169 1.00 96.56 254 TRP A C 1
ATOM 1974 O O . TRP A 1 254 ? 2.607 -7.706 -11.361 1.00 96.56 254 TRP A O 1
ATOM 1984 N N . SER A 1 255 ? 0.479 -7.754 -10.674 1.00 97.00 255 SER A N 1
ATOM 1985 C CA . SER A 1 255 ? 0.435 -9.189 -10.391 1.00 97.00 255 SER A CA 1
ATOM 1986 C C . SER A 1 255 ? 0.487 -10.062 -11.649 1.00 97.00 255 SER A C 1
ATOM 1988 O O . SER A 1 255 ? 0.789 -11.249 -11.574 1.00 97.00 255 SER A O 1
ATOM 1990 N N . ARG A 1 256 ? 0.175 -9.541 -12.834 1.00 95.94 256 ARG A N 1
ATOM 1991 C CA . ARG A 1 256 ? 0.173 -10.369 -14.047 1.00 95.94 256 ARG A CA 1
ATOM 1992 C C . ARG A 1 256 ? 1.588 -10.706 -14.500 1.00 95.94 256 ARG A C 1
ATOM 1994 O O . ARG A 1 256 ? 2.401 -9.814 -14.635 1.00 95.94 256 ARG A O 1
ATOM 2001 N N . LEU A 1 257 ? 1.882 -11.961 -14.838 1.00 93.12 257 LEU A N 1
ATOM 2002 C CA . LEU A 1 257 ? 3.226 -12.343 -15.307 1.00 93.12 257 LEU A CA 1
ATOM 2003 C C . LEU A 1 257 ? 3.674 -11.605 -16.581 1.00 93.12 257 LEU A C 1
ATOM 2005 O O . LEU A 1 257 ? 4.873 -11.470 -16.800 1.00 93.12 257 LEU A O 1
ATOM 2009 N N . ASP A 1 258 ? 2.717 -11.139 -17.386 1.00 91.38 258 ASP A N 1
ATOM 2010 C CA . ASP A 1 258 ? 2.911 -10.392 -18.630 1.00 91.38 258 ASP A CA 1
ATOM 2011 C C . ASP A 1 258 ? 2.649 -8.881 -18.475 1.00 91.38 258 ASP A C 1
ATOM 2013 O O . ASP A 1 258 ? 2.397 -8.193 -19.464 1.00 91.38 258 ASP A O 1
ATOM 2017 N N . TRP A 1 259 ? 2.648 -8.343 -17.243 1.00 91.44 259 TRP A N 1
ATOM 2018 C CA . TRP A 1 259 ? 2.257 -6.949 -16.983 1.00 91.44 259 TRP A CA 1
ATOM 2019 C C . TRP A 1 259 ? 3.115 -5.927 -17.741 1.00 91.44 259 TRP A C 1
ATOM 2021 O O . TRP A 1 259 ? 2.622 -4.847 -18.066 1.00 91.44 259 TRP A O 1
ATOM 2031 N N . ALA A 1 260 ? 4.378 -6.263 -18.016 1.00 88.31 260 ALA A N 1
ATOM 2032 C CA . ALA A 1 260 ? 5.325 -5.393 -18.701 1.00 88.31 260 ALA A CA 1
ATOM 2033 C C . ALA A 1 260 ? 5.178 -5.460 -20.229 1.00 88.31 260 ALA A C 1
ATOM 2035 O O . ALA A 1 260 ? 5.294 -4.435 -20.900 1.00 88.31 260 ALA A O 1
ATOM 2036 N N . GLU A 1 261 ? 4.928 -6.649 -20.786 1.00 89.75 261 GLU A N 1
ATOM 2037 C CA . GLU A 1 261 ? 4.798 -6.852 -22.232 1.00 89.75 261 GLU A CA 1
ATOM 2038 C C . GLU A 1 261 ? 3.389 -6.527 -22.746 1.00 89.75 261 GLU A C 1
ATOM 2040 O O . GLU A 1 261 ? 3.233 -6.027 -23.861 1.00 89.75 261 GLU A O 1
ATOM 2045 N N . ASN A 1 262 ? 2.362 -6.798 -21.939 1.00 93.06 262 ASN A N 1
ATOM 2046 C CA . ASN A 1 262 ? 0.957 -6.633 -22.294 1.00 93.06 262 ASN A CA 1
ATOM 2047 C C . ASN A 1 262 ? 0.165 -5.967 -21.150 1.00 93.06 262 ASN A C 1
ATOM 2049 O O . ASN A 1 262 ? -0.687 -6.597 -20.506 1.00 93.06 262 ASN A O 1
ATOM 2053 N N . PRO A 1 263 ? 0.441 -4.680 -20.866 1.00 93.31 263 PRO A N 1
ATOM 2054 C CA . PRO A 1 263 ? -0.224 -3.970 -19.788 1.00 93.31 263 PRO A CA 1
ATOM 2055 C C . PRO A 1 263 ? -1.711 -3.769 -20.105 1.00 93.31 263 PRO A C 1
ATOM 2057 O O . PRO A 1 263 ? -2.078 -3.096 -21.066 1.00 93.31 263 PRO A O 1
ATOM 2060 N N . TRP A 1 264 ? -2.592 -4.299 -19.253 1.00 96.06 264 TRP A N 1
ATOM 2061 C CA . TRP A 1 264 ? -4.046 -4.091 -19.395 1.00 96.06 264 TRP A CA 1
ATOM 2062 C C . TRP A 1 264 ? -4.508 -2.665 -19.066 1.00 96.06 264 TRP A C 1
ATOM 2064 O O . TRP A 1 264 ? -5.594 -2.249 -19.458 1.00 96.06 264 TRP A O 1
ATOM 2074 N N . MET A 1 265 ? -3.681 -1.923 -18.334 1.00 95.94 265 MET A N 1
ATOM 2075 C CA . MET A 1 265 ? -3.916 -0.570 -17.873 1.00 95.94 265 MET A CA 1
ATOM 2076 C C . MET A 1 265 ? -2.824 0.284 -18.475 1.00 95.94 265 MET A C 1
ATOM 2078 O O . MET A 1 265 ? -1.641 -0.051 -18.412 1.00 95.94 265 MET A O 1
ATOM 2082 N N . LYS A 1 266 ? -3.221 1.410 -19.055 1.00 93.38 266 LYS A N 1
ATOM 2083 C CA . LYS A 1 266 ? -2.267 2.383 -19.570 1.00 93.38 266 LYS A CA 1
ATOM 2084 C C . LYS A 1 266 ? -1.493 2.975 -18.397 1.00 93.38 266 LYS A C 1
ATOM 2086 O O . LYS A 1 266 ? -2.065 3.211 -17.333 1.00 93.38 266 LYS A O 1
ATOM 2091 N N . LYS A 1 267 ? -0.217 3.295 -18.621 1.00 88.88 267 LYS A N 1
ATOM 2092 C CA . LYS A 1 267 ? 0.675 3.857 -17.595 1.00 88.88 267 LYS A CA 1
ATOM 2093 C C . LYS A 1 267 ? 0.047 5.038 -16.839 1.00 88.88 267 LYS A C 1
ATOM 2095 O O . LYS A 1 267 ? 0.041 5.037 -15.616 1.00 88.88 267 LYS A O 1
ATOM 2100 N N . TRP A 1 268 ? -0.586 5.977 -17.546 1.00 90.75 268 TRP A N 1
ATOM 2101 C CA . TRP A 1 268 ? -1.238 7.133 -16.916 1.00 90.75 268 TRP A CA 1
ATOM 2102 C C . TRP A 1 268 ? -2.388 6.756 -15.965 1.00 90.75 268 TRP A C 1
ATOM 2104 O O . TRP A 1 268 ? -2.605 7.453 -14.981 1.00 90.75 268 TRP A O 1
ATOM 2114 N N . GLN A 1 269 ? -3.112 5.659 -16.226 1.00 94.56 269 GLN A N 1
ATOM 2115 C CA . GLN A 1 269 ? -4.202 5.193 -15.357 1.00 94.56 269 GLN A CA 1
ATOM 2116 C C . GLN A 1 269 ? -3.642 4.654 -14.043 1.00 94.56 269 GLN A C 1
ATOM 2118 O O . GLN A 1 269 ? -4.183 4.927 -12.974 1.00 94.56 269 GLN A O 1
ATOM 2123 N N . VAL A 1 270 ? -2.541 3.906 -14.132 1.00 94.62 270 VAL A N 1
ATOM 2124 C CA . VAL A 1 270 ? -1.821 3.391 -12.966 1.00 94.62 270 VAL A CA 1
ATOM 2125 C C . VAL A 1 270 ? -1.249 4.554 -12.159 1.00 94.62 270 VAL A C 1
ATOM 2127 O O . VAL A 1 270 ? -1.518 4.648 -10.966 1.00 94.62 270 VAL A O 1
ATOM 2130 N N . ASP A 1 271 ? -0.548 5.485 -12.811 1.00 92.62 271 ASP A N 1
ATOM 2131 C CA . ASP A 1 271 ? 0.047 6.649 -12.148 1.00 92.62 271 ASP A CA 1
ATOM 2132 C C . ASP A 1 271 ? -1.014 7.536 -11.480 1.00 92.62 271 ASP A C 1
ATOM 2134 O O . ASP A 1 271 ? -0.798 8.009 -10.368 1.00 92.62 271 ASP A O 1
ATOM 2138 N N . MET A 1 272 ? -2.188 7.707 -12.098 1.00 95.69 272 MET A N 1
ATOM 2139 C CA . MET A 1 272 ? -3.307 8.445 -11.504 1.00 95.69 272 MET A CA 1
ATOM 2140 C C . MET A 1 272 ? -3.846 7.764 -10.238 1.00 95.69 272 MET A C 1
ATOM 2142 O O . MET A 1 272 ? -4.051 8.436 -9.228 1.00 95.69 272 MET A O 1
ATOM 2146 N N . LEU A 1 273 ? -4.069 6.444 -10.259 1.00 96.81 273 LEU A N 1
ATOM 2147 C CA . LEU A 1 273 ? -4.541 5.705 -9.078 1.00 96.81 273 LEU A CA 1
ATOM 2148 C C . LEU A 1 273 ? -3.520 5.751 -7.941 1.00 96.81 273 LEU A C 1
ATOM 2150 O O . LEU A 1 273 ? -3.880 6.013 -6.795 1.00 96.81 273 LEU A O 1
ATOM 2154 N N . MET A 1 274 ? -2.245 5.563 -8.272 1.00 96.25 274 MET A N 1
ATOM 2155 C CA . MET A 1 274 ? -1.155 5.621 -7.304 1.00 96.25 274 MET A CA 1
ATOM 2156 C C . MET A 1 274 ? -0.939 7.029 -6.744 1.00 96.25 274 MET A C 1
ATOM 2158 O O . MET A 1 274 ? -0.605 7.177 -5.570 1.00 96.25 274 MET A O 1
ATOM 2162 N N . TRP A 1 275 ? -1.169 8.067 -7.551 1.00 96.62 275 TRP A N 1
ATOM 2163 C CA . TRP A 1 275 ? -1.175 9.451 -7.091 1.00 96.62 275 TRP A CA 1
ATOM 2164 C C . TRP A 1 275 ? -2.333 9.719 -6.124 1.00 96.62 275 TRP A C 1
ATOM 2166 O O . TRP A 1 275 ? -2.102 10.254 -5.041 1.00 96.62 275 TRP A O 1
ATOM 2176 N N . MET A 1 276 ? -3.561 9.307 -6.465 1.00 97.50 276 MET A N 1
ATOM 2177 C CA . MET A 1 276 ? -4.722 9.464 -5.578 1.00 97.50 276 MET A CA 1
ATOM 2178 C C . MET A 1 276 ? -4.507 8.744 -4.246 1.00 97.50 276 MET A C 1
ATOM 2180 O O . MET A 1 276 ? -4.778 9.308 -3.187 1.00 97.50 276 MET A O 1
ATOM 2184 N N . GLU A 1 277 ? -3.970 7.525 -4.284 1.00 96.00 277 GLU A N 1
ATOM 2185 C CA . GLU A 1 277 ? -3.615 6.785 -3.076 1.00 96.00 277 GLU A CA 1
ATOM 2186 C C . GLU A 1 277 ? -2.582 7.551 -2.238 1.00 96.00 277 GLU A C 1
ATOM 2188 O O . GLU A 1 277 ? -2.747 7.665 -1.021 1.00 96.00 277 GLU A O 1
ATOM 2193 N N . ALA A 1 278 ? -1.556 8.126 -2.873 1.00 95.25 278 ALA A N 1
ATOM 2194 C CA . ALA A 1 278 ? -0.510 8.861 -2.173 1.00 95.25 278 ALA A CA 1
ATOM 2195 C C . ALA A 1 278 ? -1.057 10.131 -1.505 1.00 95.25 278 ALA A C 1
ATOM 2197 O O . ALA A 1 278 ? -0.687 10.434 -0.369 1.00 95.25 278 ALA A O 1
ATOM 2198 N N . VAL A 1 279 ? -1.978 10.837 -2.172 1.00 96.25 279 VAL A N 1
ATOM 2199 C CA . VAL A 1 279 ? -2.691 11.995 -1.610 1.00 96.25 279 VAL A CA 1
ATOM 2200 C C . VAL A 1 279 ? -3.497 11.586 -0.378 1.00 96.25 279 VAL A C 1
ATOM 2202 O O . VAL A 1 279 ? -3.386 12.235 0.662 1.00 96.25 279 VAL A O 1
ATOM 2205 N N . VAL A 1 280 ? -4.263 10.493 -0.460 1.00 95.50 280 VAL A N 1
ATOM 2206 C CA . VAL A 1 280 ? -5.053 9.974 0.670 1.00 95.50 280 VAL A CA 1
ATOM 2207 C C . VAL A 1 280 ? -4.142 9.581 1.838 1.00 95.50 280 VAL A C 1
ATOM 2209 O O . VAL A 1 280 ? -4.391 9.972 2.980 1.00 95.50 280 VAL A O 1
ATOM 2212 N N . GLY A 1 281 ? -3.055 8.855 1.565 1.00 91.50 281 GLY A N 1
ATOM 2213 C CA . GLY A 1 281 ? -2.104 8.408 2.585 1.00 91.50 281 GLY A CA 1
ATOM 2214 C C . GLY A 1 281 ? -1.359 9.553 3.279 1.00 91.50 281 GLY A C 1
ATOM 2215 O O . GLY A 1 281 ? -1.159 9.506 4.497 1.00 91.50 281 GLY A O 1
ATOM 2216 N N . TRP A 1 282 ? -0.976 10.588 2.526 1.00 92.38 282 TRP A N 1
ATOM 2217 C CA . TRP A 1 282 ? -0.324 11.786 3.059 1.00 92.38 282 TRP A CA 1
ATOM 2218 C C . TRP A 1 282 ? -1.300 12.670 3.843 1.00 92.38 282 TRP A C 1
ATOM 2220 O O . TRP A 1 282 ? -0.995 13.091 4.959 1.00 92.38 282 TRP A O 1
ATOM 2230 N N . GLY A 1 283 ? -2.509 12.880 3.314 1.00 91.94 283 GLY A N 1
ATOM 2231 C CA . GLY A 1 283 ? -3.567 13.625 3.996 1.00 91.94 283 GLY A CA 1
ATOM 2232 C C . GLY A 1 283 ? -3.948 13.003 5.341 1.00 91.94 283 GLY A C 1
ATOM 2233 O O . GLY A 1 283 ? -4.092 13.723 6.328 1.00 91.94 283 GLY A O 1
ATOM 2234 N N . ASN A 1 284 ? -4.023 11.668 5.415 1.00 89.69 284 ASN A N 1
ATOM 2235 C CA . ASN A 1 284 ? -4.264 10.960 6.674 1.00 89.69 284 ASN A CA 1
ATOM 2236 C C . ASN A 1 284 ? -3.170 11.216 7.717 1.00 89.69 284 ASN A C 1
ATOM 2238 O O . ASN A 1 284 ? -3.455 11.379 8.898 1.00 89.69 284 ASN A O 1
ATOM 2242 N N . GLU A 1 285 ? -1.908 11.247 7.293 1.00 87.81 285 GLU A N 1
ATOM 2243 C CA . GLU A 1 285 ? -0.796 11.501 8.207 1.00 87.81 285 GLU A CA 1
ATOM 2244 C C . GLU A 1 285 ? -0.821 12.919 8.765 1.00 87.81 285 GLU A C 1
ATOM 2246 O O . GLU A 1 285 ? -0.600 13.110 9.958 1.00 87.81 285 GLU A O 1
ATOM 2251 N N . ILE A 1 286 ? -1.136 13.903 7.922 1.00 88.81 286 ILE A N 1
ATOM 2252 C CA . ILE A 1 286 ? -1.347 15.280 8.368 1.00 88.81 286 ILE A CA 1
ATOM 2253 C C . ILE A 1 286 ? -2.494 15.332 9.370 1.00 88.81 286 ILE A C 1
ATOM 2255 O O . ILE A 1 286 ? -2.330 15.918 10.437 1.00 88.81 286 ILE A O 1
ATOM 2259 N N . ALA A 1 287 ? -3.623 14.687 9.073 1.00 87.56 287 ALA A N 1
ATOM 2260 C CA . ALA A 1 287 ? -4.759 14.666 9.986 1.00 87.56 287 ALA A CA 1
ATOM 2261 C C . ALA A 1 287 ? -4.362 14.114 11.366 1.00 87.56 287 ALA A C 1
ATOM 2263 O O . ALA A 1 287 ? -4.559 14.792 12.371 1.00 87.56 287 ALA A O 1
ATOM 2264 N N . ILE A 1 288 ? -3.681 12.962 11.405 1.00 84.69 288 ILE A N 1
ATOM 2265 C CA . ILE A 1 288 ? -3.173 12.363 12.649 1.00 84.69 288 ILE A CA 1
ATOM 2266 C C . ILE A 1 288 ? -2.198 13.306 13.365 1.00 84.69 288 ILE A C 1
ATOM 2268 O O . ILE A 1 288 ? -2.333 13.542 14.564 1.00 84.69 288 ILE A O 1
ATOM 2272 N N . LYS A 1 289 ? -1.227 13.875 12.642 1.00 85.62 289 LYS A N 1
ATOM 2273 C CA . LYS A 1 289 ? -0.180 14.735 13.213 1.00 85.62 289 LYS A CA 1
ATOM 2274 C C . LYS A 1 289 ? -0.738 16.009 13.849 1.00 85.62 289 LYS A C 1
ATOM 2276 O O . LYS A 1 289 ? -0.185 16.482 14.838 1.00 85.62 289 LYS A O 1
ATOM 2281 N N . TYR A 1 290 ? -1.797 16.571 13.274 1.00 86.88 290 TYR A N 1
ATOM 2282 C CA . TYR A 1 290 ? -2.406 17.817 13.743 1.00 86.88 290 TYR A CA 1
ATOM 2283 C C . TYR A 1 290 ? -3.699 17.604 14.543 1.00 86.88 290 TYR A C 1
ATOM 2285 O O . TYR A 1 290 ? -4.337 18.582 14.923 1.00 86.88 290 TYR A O 1
ATOM 2293 N N . GLY A 1 291 ? -4.069 16.351 14.829 1.00 82.50 291 GLY A N 1
ATOM 2294 C CA . GLY A 1 291 ? -5.247 16.017 15.630 1.00 82.50 291 GLY A CA 1
ATOM 2295 C C . GLY A 1 291 ? -6.579 16.372 14.965 1.00 82.50 291 GLY A C 1
ATOM 2296 O O . GLY A 1 291 ? -7.555 16.601 15.679 1.00 82.50 291 GLY A O 1
ATOM 2297 N N . TYR A 1 292 ? -6.616 16.445 13.629 1.00 69.31 292 TYR A N 1
ATOM 2298 C CA . TYR A 1 292 ? -7.860 16.629 12.881 1.00 69.31 292 TYR A CA 1
ATOM 2299 C C . TYR A 1 292 ? -8.626 15.343 12.828 1.00 69.31 292 TYR A C 1
ATOM 2301 O O . TYR A 1 292 ? -8.045 14.296 12.476 1.00 69.31 292 TYR A O 1
#

Organism: NCBI:txid722753

Secondary structure (DSSP, 8-state):
--PPPPPPPPPP---HHHHHHHHHHHHHHHHHHHHHHHHHHHHHHHHHHHHHHHHHTT-S--THHHHHHHHHHHHHHHHHHHHHHHHHHHHHHHHHHHT-SS-SHHHHHHHHHHHHTTTS-------HHHHHHHHHHHHHHHHHHHHHHHHHHHHH-TTTTS-GGG--SS--TTTT-TT-HHHHHHHHHHHHHHHHHHHHHHHHHHHHHHHHHHHHHTTTT--HHHHHHHHHHHHHHHHHHHHHHHHHHHHHHHHSTTTTTS-SS-HHHHHHHHHHHHHHHHHHHHHHHHT-

Foldseek 3Di:
DDDDDDDDDDDDDDDPVVVVVVLVVLVVVAVVLLLVLLVLLLQLLVLQLVLVVCVVVVPPDDPCSSVVSNVSSVVSVVVSLVSCVSNVLSLLVVCLVVLANDPDPVVLVVVCCVVCVPPDVPPDDPDVVLSVLRSCLSVLSVLQSVLLVLLVCVVPVVCPPPPCVPPDPDDPPPPPDCSHSLNSQLVSLVSVLSNLVSLLVNLVSLLVVLVVVLVVCVPPPDDVVSNLVSVLVSVLSVLSNVLSVLCNVVSVLSNDSCSPVDGPDDPSRSSVSSSVSSVSSSVSVVCVVVVD